Protein AF-A0AAV5QYY6-F1 (afdb_monomer)

Secondary structure (DSSP, 8-state):
------------------GGGGTTHHHHHHHHHHHHHHHHHHHHHHHHHHHHHHTPPP--STTSTTTTTTTSSS-SSS--------------PPPPHHHHHHHHHHTTPPPPHHHHHHHHHHHHHHHHHHHHHHHHHHHHHHHHHHHHHHHHHHHHHH-B-TTSPBPHHHHHHHHHHHHHHHHHHT-

Sequence (187 aa):
MALTGNRNIRGNKGPRKDTRKYLNGKQGKTDEIRKALTHRARLRKNYFKLLEREGLDVPSKEGSDIVEEHYREERAADDNDNDSENETEENEGPKSEIDIIKEKVKEHKPLTFQERMALKKSRKELDKQRKMESTKKKIQKMKEENYQRQRQTERIRNTKTRKGQPLMGPRINSLLEKIQQDKTNNK

pLDDT: mean 79.28, std 18.67, range [39.59, 98.12]

Foldseek 3Di:
DDDDDPPPPPPCPDDDDPPCLCVVPPVSVVVVVVVVVVVVVVVVVVVQVVCVVVVHDDPDPVPPPVVVVVPPPPPPDDDCPDPDPPVPPPPVDDDDPLVVLVVCVVVVHDDDPVNVVVNVVVVVVVVVVVVVVVVVVVVVVVVVVVVVVVVVVVVLLPDADPVRHRDPVNVVVVVVVVVVVVVVVVD

Solvent-accessible surface area (backbone atoms only — not comparable to full-atom values): 11655 Å² total; per-residue (Å²): 142,85,83,89,80,83,82,81,79,76,73,85,73,67,85,73,79,73,68,70,48,65,72,56,51,71,60,30,51,53,54,48,51,54,51,51,52,53,49,51,52,50,52,52,54,54,51,50,55,47,34,56,72,72,72,42,90,68,87,70,76,82,71,56,71,76,59,60,66,78,61,65,80,82,69,87,74,89,82,82,75,79,74,76,80,71,82,67,74,89,68,91,61,87,75,50,74,66,55,55,51,50,51,38,54,75,70,68,48,90,74,54,72,66,58,51,51,52,52,55,49,50,52,53,49,50,54,50,48,54,52,53,49,53,52,49,53,52,52,49,51,52,50,51,53,50,51,52,51,49,54,54,50,51,52,53,54,71,37,55,44,98,87,66,47,58,35,69,70,53,44,49,51,55,52,52,52,48,55,50,51,54,56,65,73,74,106

Structure (mmCIF, N/CA/C/O backbone):
data_AF-A0AAV5QYY6-F1
#
_entry.id   AF-A0AAV5QYY6-F1
#
loop_
_atom_site.group_PDB
_atom_site.id
_atom_site.type_symbol
_atom_site.label_atom_id
_atom_site.label_alt_id
_atom_site.label_comp_id
_atom_site.label_asym_id
_atom_site.label_entity_id
_atom_site.label_seq_id
_atom_site.pdbx_PDB_ins_code
_atom_site.Cartn_x
_atom_site.Cartn_y
_atom_site.Cartn_z
_atom_site.occupancy
_atom_site.B_iso_or_equiv
_atom_site.auth_seq_id
_atom_site.auth_comp_id
_atom_site.auth_asym_id
_atom_site.auth_atom_id
_atom_site.pdbx_PDB_model_num
ATOM 1 N N . MET A 1 1 ? -45.045 -36.055 -28.226 1.00 50.97 1 MET A N 1
ATOM 2 C CA . MET A 1 1 ? -44.340 -35.062 -29.067 1.00 50.97 1 MET A CA 1
ATOM 3 C C . MET A 1 1 ? -44.914 -33.682 -28.778 1.00 50.97 1 MET A C 1
ATOM 5 O O . MET A 1 1 ? -46.067 -33.477 -29.117 1.00 50.97 1 MET A O 1
ATOM 9 N N . ALA A 1 2 ? -44.161 -32.780 -28.135 1.00 43.09 2 ALA A N 1
ATOM 10 C CA . ALA A 1 2 ? -44.370 -31.323 -28.194 1.00 43.09 2 ALA A CA 1
ATOM 11 C C . ALA A 1 2 ? -43.195 -30.587 -27.512 1.00 43.09 2 ALA A C 1
ATOM 13 O O . ALA A 1 2 ? -43.149 -30.414 -26.301 1.00 43.09 2 ALA A O 1
ATOM 14 N N . LEU A 1 3 ? -42.211 -30.277 -28.354 1.00 47.72 3 LEU A N 1
ATOM 15 C CA . LEU A 1 3 ? -41.291 -29.135 -28.403 1.00 47.72 3 LEU A CA 1
ATOM 16 C C . LEU A 1 3 ? -40.972 -28.331 -27.123 1.00 47.72 3 LEU A C 1
ATOM 18 O O . LEU A 1 3 ? -41.772 -27.581 -26.572 1.00 47.72 3 LEU A O 1
ATOM 22 N N . THR A 1 4 ? -39.683 -28.389 -26.790 1.00 56.56 4 THR A N 1
ATOM 23 C CA . THR A 1 4 ? -38.904 -27.491 -25.935 1.00 56.56 4 THR A CA 1
ATOM 24 C C . THR A 1 4 ? -38.953 -26.032 -26.406 1.00 56.56 4 THR A C 1
ATOM 26 O O . THR A 1 4 ? -38.506 -25.720 -27.508 1.00 56.56 4 THR A O 1
ATOM 29 N N . GLY A 1 5 ? -39.391 -25.118 -25.539 1.00 47.53 5 GLY A N 1
ATOM 30 C CA . GLY A 1 5 ? -39.324 -23.668 -25.754 1.00 47.53 5 GLY A CA 1
ATOM 31 C C . GLY A 1 5 ? -38.344 -22.986 -24.800 1.00 47.53 5 GLY A C 1
ATOM 32 O O . GLY A 1 5 ? -38.757 -22.204 -23.946 1.00 47.53 5 GLY A O 1
ATOM 33 N N . ASN A 1 6 ? -37.047 -23.288 -24.914 1.00 55.34 6 ASN A N 1
ATOM 34 C CA . ASN A 1 6 ? -36.005 -22.645 -24.111 1.00 55.34 6 ASN A CA 1
ATOM 35 C C . ASN A 1 6 ? -35.677 -21.258 -24.700 1.00 55.34 6 ASN A C 1
ATOM 37 O O . ASN A 1 6 ? -34.895 -21.130 -25.643 1.00 55.34 6 ASN A O 1
ATOM 41 N N . ARG A 1 7 ? -36.323 -20.206 -24.184 1.00 54.09 7 ARG A N 1
ATOM 42 C CA . ARG A 1 7 ? -36.102 -18.816 -24.610 1.00 54.09 7 ARG A CA 1
ATOM 43 C C . ARG A 1 7 ? -34.759 -18.304 -24.077 1.00 54.09 7 ARG A C 1
ATOM 45 O O . ARG A 1 7 ? -34.680 -17.707 -23.008 1.00 54.09 7 ARG A O 1
ATOM 52 N N . ASN A 1 8 ? -33.702 -18.507 -24.862 1.00 56.56 8 ASN A N 1
ATOM 53 C CA . ASN A 1 8 ? -32.401 -17.856 -24.700 1.00 56.56 8 ASN A CA 1
ATOM 54 C C . ASN A 1 8 ? -32.511 -16.347 -24.997 1.00 56.56 8 ASN A C 1
ATOM 56 O O . ASN A 1 8 ? -32.119 -15.874 -26.061 1.00 56.56 8 ASN A O 1
ATOM 60 N N . ILE A 1 9 ? -33.002 -15.562 -24.037 1.00 57.50 9 ILE A N 1
ATOM 61 C CA . ILE A 1 9 ? -32.863 -14.099 -24.055 1.00 57.50 9 ILE A CA 1
ATOM 62 C C . ILE A 1 9 ? -31.487 -13.764 -23.467 1.00 57.50 9 ILE A C 1
ATOM 64 O O . ILE A 1 9 ? -31.345 -13.329 -22.325 1.00 57.50 9 ILE A O 1
ATOM 68 N N . ARG A 1 10 ? -30.427 -14.000 -24.247 1.00 53.09 10 ARG A N 1
ATOM 69 C CA . ARG A 1 10 ? -29.104 -13.436 -23.952 1.00 53.09 10 ARG A CA 1
ATOM 70 C C . ARG A 1 10 ? -29.093 -11.999 -24.450 1.00 53.09 10 ARG A C 1
ATOM 72 O O . ARG A 1 10 ? -28.654 -11.713 -25.557 1.00 53.09 10 ARG A O 1
ATOM 79 N N . GLY A 1 11 ? -29.612 -11.095 -23.622 1.00 53.19 11 GLY A N 1
ATOM 80 C CA . GLY A 1 11 ? -29.440 -9.664 -23.833 1.00 53.19 11 GLY A CA 1
ATOM 81 C C . GLY A 1 11 ? -27.952 -9.350 -23.971 1.00 53.19 11 GLY A C 1
ATOM 82 O O . GLY A 1 11 ? -27.163 -9.676 -23.080 1.00 53.19 11 GLY A O 1
ATOM 83 N N . ASN A 1 12 ? -27.584 -8.738 -25.094 1.00 58.34 12 ASN A N 1
ATOM 84 C CA . ASN A 1 12 ? -26.247 -8.238 -25.382 1.00 58.34 12 ASN A CA 1
ATOM 85 C C . ASN A 1 12 ? -25.933 -7.068 -24.434 1.00 58.34 12 ASN A C 1
ATOM 87 O O . ASN A 1 12 ? -26.045 -5.896 -24.783 1.00 58.34 12 ASN A O 1
ATOM 91 N N . LYS A 1 13 ? -25.629 -7.383 -23.171 1.00 61.00 13 LYS A N 1
ATOM 92 C CA . LYS A 1 13 ? -25.136 -6.408 -22.201 1.00 61.00 13 LYS A CA 1
ATOM 93 C C . LYS A 1 13 ? -23.697 -6.119 -22.606 1.00 61.00 13 LYS A C 1
ATOM 95 O O . LYS A 1 13 ? -22.816 -6.935 -22.345 1.00 61.00 13 LYS A O 1
ATOM 100 N N . GLY A 1 14 ? -23.491 -4.984 -23.276 1.00 64.62 14 GLY A N 1
ATOM 101 C CA . GLY A 1 14 ? -22.166 -4.488 -23.638 1.00 64.62 14 GLY A CA 1
ATOM 102 C C . GLY A 1 14 ? -21.195 -4.510 -22.447 1.00 64.62 14 GLY A C 1
ATOM 103 O O . GLY A 1 14 ? -21.625 -4.613 -21.290 1.00 64.62 14 GLY A O 1
ATOM 104 N N . PRO A 1 15 ? -19.880 -4.437 -22.707 1.00 67.88 15 PRO A N 1
ATOM 105 C CA . PRO A 1 15 ? -18.860 -4.656 -21.691 1.00 67.88 15 PRO A CA 1
ATOM 106 C C . PRO A 1 15 ? -19.101 -3.735 -20.492 1.00 67.88 15 PRO A C 1
ATOM 108 O O . PRO A 1 15 ? -19.029 -2.509 -20.596 1.00 67.88 15 PRO A O 1
ATOM 111 N N . ARG A 1 16 ? -19.424 -4.341 -19.342 1.00 66.94 16 ARG A N 1
ATOM 112 C CA . ARG A 1 16 ? -19.614 -3.616 -18.085 1.00 66.94 16 ARG A CA 1
ATOM 113 C C . ARG A 1 16 ? -18.339 -2.827 -17.796 1.00 66.94 16 ARG A C 1
ATOM 115 O O . ARG A 1 16 ? -17.249 -3.396 -17.773 1.00 66.94 16 ARG A O 1
ATOM 122 N N . LYS A 1 17 ? -18.477 -1.513 -17.594 1.00 69.50 17 LYS A N 1
ATOM 123 C CA . LYS A 1 17 ? -17.361 -0.642 -17.207 1.00 69.50 17 LYS A CA 1
ATOM 124 C C . LYS A 1 17 ? -16.767 -1.198 -15.910 1.00 69.50 17 LYS A C 1
ATOM 126 O O . LYS A 1 17 ? -17.472 -1.283 -14.910 1.00 69.50 17 LYS A O 1
ATOM 131 N N . ASP A 1 18 ? -15.507 -1.633 -15.952 1.00 65.88 18 ASP A N 1
ATOM 132 C CA . ASP A 1 18 ? -14.829 -2.208 -14.784 1.00 65.88 18 ASP A CA 1
ATOM 133 C C . ASP A 1 18 ? -14.638 -1.114 -13.723 1.00 65.88 18 ASP A C 1
ATOM 135 O O . ASP A 1 18 ? -13.754 -0.262 -13.836 1.00 65.88 18 ASP A O 1
ATOM 139 N N . THR A 1 19 ? -15.517 -1.103 -12.720 1.00 65.50 19 THR A N 1
ATOM 140 C CA . THR A 1 19 ? -15.556 -0.099 -11.647 1.00 65.50 19 THR A CA 1
ATOM 141 C C . THR A 1 19 ? -14.371 -0.220 -10.688 1.00 65.50 19 THR A C 1
ATOM 143 O O . THR A 1 19 ? -14.084 0.724 -9.954 1.00 65.50 19 THR A O 1
ATOM 146 N N . ARG A 1 20 ? -13.610 -1.326 -10.748 1.00 66.38 20 ARG A N 1
ATOM 147 C CA . ARG A 1 20 ? -12.380 -1.533 -9.959 1.00 66.38 20 ARG A CA 1
ATOM 148 C C . ARG A 1 20 ? -11.273 -0.529 -10.282 1.00 66.38 20 ARG A C 1
ATOM 150 O O . ARG A 1 20 ? -10.351 -0.364 -9.494 1.00 66.38 20 ARG A O 1
ATOM 157 N N . LYS A 1 21 ? -11.373 0.182 -11.407 1.00 61.97 21 LYS A N 1
ATOM 158 C CA . LYS A 1 2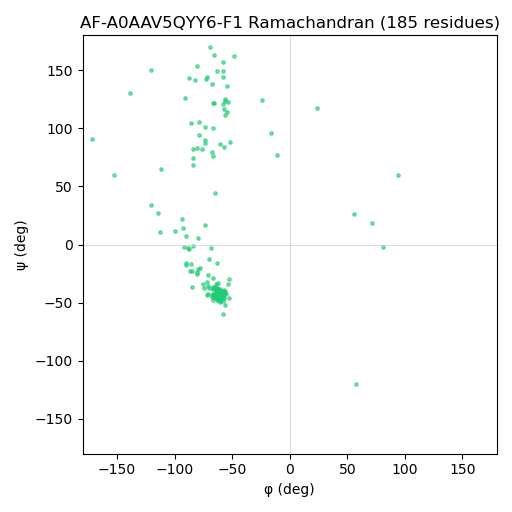1 ? -10.405 1.207 -11.827 1.00 61.97 21 LYS A CA 1
ATOM 159 C C . LYS A 1 21 ? -10.386 2.432 -10.910 1.00 61.97 21 LYS A C 1
ATOM 161 O O . LYS A 1 21 ? -9.334 3.037 -10.738 1.00 61.97 21 LYS A O 1
ATOM 166 N N . TYR A 1 22 ? -11.511 2.759 -10.273 1.00 64.50 22 TYR A N 1
ATOM 167 C CA . TYR A 1 22 ? -11.595 3.874 -9.320 1.00 64.50 22 TYR A CA 1
ATOM 168 C C . TYR A 1 22 ? -11.238 3.467 -7.884 1.00 64.50 22 TYR A C 1
ATOM 170 O O . TYR A 1 22 ? -11.147 4.326 -7.011 1.00 64.50 22 TYR A O 1
ATOM 178 N N . LEU A 1 23 ? -10.985 2.175 -7.639 1.00 65.88 23 LEU A N 1
ATOM 179 C CA . LEU A 1 23 ? -10.683 1.643 -6.308 1.00 65.88 23 LEU A CA 1
ATOM 180 C C . LEU A 1 23 ? -9.290 2.070 -5.806 1.00 65.88 23 LEU A C 1
ATOM 182 O O . LEU A 1 23 ? -9.086 2.208 -4.606 1.00 65.88 23 LEU A O 1
ATOM 186 N N . ASN A 1 24 ? -8.359 2.359 -6.724 1.00 71.44 24 ASN A N 1
ATOM 187 C CA . ASN A 1 24 ? -6.989 2.792 -6.411 1.00 71.44 24 ASN A CA 1
ATOM 188 C C . ASN A 1 24 ? -6.824 4.331 -6.362 1.00 71.44 24 ASN A C 1
ATOM 190 O O . ASN A 1 24 ? -5.701 4.840 -6.408 1.00 71.44 24 ASN A O 1
ATOM 194 N N . GLY A 1 25 ? -7.922 5.098 -6.315 1.00 78.06 25 GLY A N 1
ATOM 195 C CA . GLY A 1 25 ? -7.889 6.557 -6.146 1.00 78.06 25 GLY A CA 1
ATOM 196 C C . GLY A 1 25 ? -7.072 7.296 -7.220 1.00 78.06 25 GLY A C 1
ATOM 197 O O . GLY A 1 25 ? -7.386 7.226 -8.409 1.00 78.06 25 GLY A O 1
ATOM 198 N N . LYS A 1 26 ? -6.024 8.029 -6.803 1.00 76.62 26 LYS A N 1
ATOM 199 C CA . LYS A 1 26 ? -5.178 8.871 -7.679 1.00 76.62 26 LYS A CA 1
ATOM 200 C C . LYS A 1 26 ? -4.429 8.054 -8.743 1.00 76.62 26 LYS A C 1
ATOM 202 O O . LYS A 1 26 ? -4.353 8.491 -9.887 1.00 76.62 26 LYS A O 1
ATOM 207 N N . GLN A 1 27 ? -3.938 6.861 -8.398 1.00 79.38 27 GLN A N 1
ATOM 208 C CA . GLN A 1 27 ? -3.183 6.002 -9.325 1.00 79.38 27 GLN A CA 1
ATOM 209 C C . GLN A 1 27 ? -4.076 5.405 -10.423 1.00 79.38 27 GLN A C 1
ATOM 211 O O . GLN A 1 27 ? -3.688 5.366 -11.587 1.00 79.38 27 GLN A O 1
ATOM 216 N N . GLY A 1 28 ? -5.315 5.030 -10.087 1.00 84.06 28 GLY A N 1
ATOM 217 C CA . GLY A 1 28 ? -6.272 4.529 -11.079 1.00 84.06 28 GLY A CA 1
ATOM 218 C C . GLY A 1 28 ? -6.622 5.568 -12.150 1.00 84.06 28 GLY A C 1
ATOM 219 O O . GLY A 1 28 ? -6.689 5.245 -13.336 1.00 84.06 28 GLY A O 1
ATOM 220 N N . LYS A 1 29 ? -6.772 6.840 -11.747 1.00 83.56 29 LYS A N 1
ATOM 221 C CA . LYS A 1 29 ? -7.039 7.955 -12.670 1.00 83.56 29 LYS A CA 1
ATOM 222 C C . LYS A 1 29 ? -5.851 8.251 -13.588 1.00 83.56 29 LYS A C 1
ATOM 224 O O . LYS A 1 29 ? -6.048 8.457 -14.782 1.00 83.56 29 LYS A O 1
ATOM 229 N N . THR A 1 30 ? -4.622 8.261 -13.066 1.00 87.75 30 THR A N 1
ATOM 230 C CA . THR A 1 30 ? -3.433 8.532 -13.895 1.00 87.75 30 THR A CA 1
ATOM 231 C C . THR A 1 30 ? -3.186 7.425 -14.919 1.00 87.75 30 THR A C 1
ATOM 233 O O . THR A 1 30 ? -2.861 7.724 -16.069 1.00 87.75 30 THR A O 1
ATOM 236 N N . ASP A 1 31 ? -3.411 6.161 -14.554 1.00 85.75 31 ASP A N 1
ATOM 237 C CA . ASP A 1 31 ? -3.329 5.032 -15.486 1.00 85.75 31 ASP A CA 1
ATOM 238 C C . ASP A 1 31 ? -4.407 5.106 -16.586 1.00 85.75 31 ASP A C 1
ATOM 240 O O . ASP A 1 31 ? -4.131 4.808 -17.753 1.00 85.75 31 ASP A O 1
ATOM 244 N N . GLU A 1 32 ? -5.626 5.547 -16.254 1.00 83.50 32 GLU A N 1
ATOM 245 C CA . GLU A 1 32 ? -6.707 5.748 -17.227 1.00 83.50 32 GLU A CA 1
ATOM 246 C C . GLU A 1 32 ? -6.382 6.868 -18.222 1.00 83.50 32 GLU A C 1
ATOM 248 O O . GLU A 1 32 ? -6.538 6.676 -19.431 1.00 83.50 32 GLU A O 1
ATOM 253 N N . ILE A 1 33 ? -5.847 7.992 -17.738 1.00 88.75 33 ILE A N 1
ATOM 254 C CA . ILE A 1 33 ? -5.388 9.100 -18.584 1.00 88.75 33 ILE A CA 1
ATOM 255 C C . ILE A 1 33 ? -4.281 8.620 -19.529 1.00 88.75 33 ILE A C 1
ATOM 257 O O . ILE A 1 33 ? -4.381 8.820 -20.740 1.00 88.75 33 ILE A O 1
ATOM 261 N N . ARG A 1 34 ? -3.266 7.905 -19.020 1.00 91.44 34 ARG A N 1
ATOM 262 C CA . ARG A 1 34 ? -2.191 7.334 -19.853 1.00 91.44 34 ARG A CA 1
ATOM 263 C C . ARG A 1 34 ? -2.739 6.385 -20.920 1.00 91.44 34 ARG A C 1
ATOM 265 O O . ARG A 1 34 ? -2.332 6.452 -22.086 1.00 91.44 34 ARG A O 1
ATOM 272 N N . LYS A 1 35 ? -3.702 5.531 -20.560 1.00 90.81 35 LYS A N 1
ATOM 273 C CA . LYS A 1 35 ? -4.355 4.611 -21.500 1.00 90.81 35 LYS A CA 1
ATOM 274 C C . LYS A 1 35 ? -5.151 5.359 -22.572 1.00 90.81 35 LYS A C 1
ATOM 276 O O . LYS A 1 35 ? -5.050 5.008 -23.749 1.00 90.81 35 LYS A O 1
ATOM 281 N N . ALA A 1 36 ? -5.900 6.391 -22.189 1.00 91.69 36 ALA A N 1
ATOM 282 C CA . ALA A 1 36 ? -6.675 7.222 -23.105 1.00 91.69 36 ALA A CA 1
ATOM 283 C C . ALA A 1 36 ? -5.773 8.002 -24.075 1.00 91.69 36 ALA A C 1
ATOM 285 O O . ALA A 1 36 ? -6.034 8.010 -25.278 1.00 91.69 36 ALA A O 1
ATOM 286 N N . LEU A 1 37 ? -4.669 8.577 -23.586 1.00 94.25 37 LEU A N 1
ATOM 287 C CA . LEU A 1 37 ? -3.673 9.265 -24.414 1.00 94.25 37 LEU A CA 1
ATOM 288 C C . LEU A 1 37 ? -3.023 8.316 -25.423 1.00 94.25 37 LEU A C 1
ATOM 290 O O . LEU A 1 37 ? -2.960 8.622 -26.614 1.00 94.25 37 LEU A O 1
ATOM 294 N N . THR A 1 38 ? -2.620 7.127 -24.971 1.00 95.94 38 THR A N 1
ATOM 295 C CA . THR A 1 38 ? -2.041 6.101 -25.850 1.00 95.94 38 THR A CA 1
ATOM 296 C C . THR A 1 38 ? -3.036 5.673 -26.928 1.00 95.94 38 THR A C 1
ATOM 298 O O . THR A 1 38 ? -2.679 5.542 -28.098 1.00 95.94 38 THR A O 1
ATOM 301 N N . HIS A 1 39 ? -4.303 5.473 -26.554 1.00 93.88 39 HIS A N 1
ATOM 302 C CA . HIS A 1 39 ? -5.364 5.133 -27.498 1.00 93.88 39 HIS A CA 1
ATOM 303 C C . HIS A 1 39 ? -5.592 6.249 -28.526 1.00 93.88 39 HIS A C 1
ATOM 305 O O . HIS A 1 39 ? -5.629 5.974 -29.723 1.00 93.88 39 HIS A O 1
ATOM 311 N N . ARG A 1 40 ? -5.664 7.510 -28.083 1.00 94.50 40 ARG A N 1
ATOM 312 C CA . ARG A 1 40 ? -5.806 8.679 -28.962 1.00 94.50 40 ARG A CA 1
ATOM 313 C C . ARG A 1 40 ? -4.649 8.785 -29.955 1.00 94.50 40 ARG A C 1
ATOM 315 O O . ARG A 1 40 ? -4.893 8.994 -31.138 1.00 94.50 40 ARG A O 1
ATOM 322 N N . ALA A 1 41 ? -3.411 8.592 -29.501 1.00 94.81 41 ALA A N 1
ATOM 323 C CA . ALA A 1 41 ? -2.237 8.601 -30.372 1.00 94.81 41 ALA A CA 1
ATOM 324 C C . ALA A 1 41 ? -2.299 7.486 -31.430 1.00 94.81 41 ALA A C 1
ATOM 326 O O . ALA A 1 41 ? -2.015 7.728 -32.602 1.00 94.81 41 ALA A O 1
ATOM 327 N N . ARG A 1 42 ? -2.734 6.278 -31.043 1.00 93.94 42 ARG A N 1
ATOM 328 C CA . ARG A 1 42 ? -2.936 5.160 -31.981 1.00 93.94 42 ARG A CA 1
ATOM 329 C C . ARG A 1 42 ? -4.023 5.459 -33.009 1.00 93.94 42 ARG A C 1
ATOM 331 O O . ARG A 1 42 ? -3.795 5.223 -34.189 1.00 93.94 42 ARG A O 1
ATOM 338 N N . LEU A 1 43 ? -5.165 6.003 -32.583 1.00 95.00 43 LEU A N 1
ATOM 339 C CA . LEU A 1 43 ? -6.230 6.416 -33.501 1.00 95.00 43 LEU A CA 1
ATOM 340 C C . LEU A 1 43 ? -5.739 7.476 -34.483 1.00 95.00 43 LEU A C 1
ATOM 342 O O . LEU A 1 43 ? -5.965 7.340 -35.678 1.00 95.00 43 LEU A O 1
ATOM 346 N N . ARG A 1 44 ? -5.008 8.482 -33.994 1.00 90.00 44 ARG A N 1
ATOM 347 C CA . ARG A 1 44 ? -4.428 9.534 -34.832 1.00 90.00 44 ARG A CA 1
ATOM 348 C C . ARG A 1 44 ? -3.470 8.961 -35.880 1.00 90.00 44 ARG A C 1
ATOM 350 O O . ARG A 1 44 ? -3.573 9.301 -37.049 1.00 90.00 44 ARG A O 1
ATOM 357 N N . LYS A 1 45 ? -2.594 8.033 -35.479 1.00 91.94 45 LYS A N 1
ATOM 358 C CA . LYS A 1 45 ? -1.689 7.324 -36.397 1.00 91.94 45 LYS A CA 1
ATOM 359 C C . LYS A 1 45 ? -2.452 6.513 -37.446 1.00 91.94 45 LYS A C 1
ATOM 361 O O . LYS A 1 45 ? -2.080 6.531 -38.611 1.00 91.94 45 LYS A O 1
ATOM 366 N N . ASN A 1 46 ? -3.491 5.788 -37.039 1.00 92.50 46 ASN A N 1
ATOM 367 C CA . ASN A 1 46 ? -4.299 4.992 -37.964 1.00 92.50 46 ASN A CA 1
ATOM 368 C C . ASN A 1 46 ? -5.082 5.874 -38.942 1.00 92.50 46 ASN A C 1
ATOM 370 O O . ASN A 1 46 ? -5.195 5.517 -40.106 1.00 92.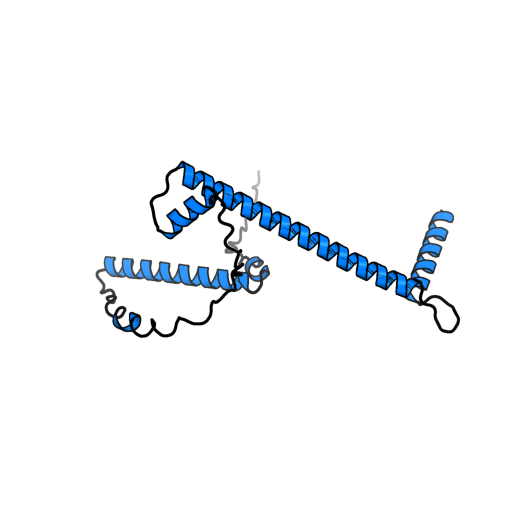50 46 ASN A O 1
ATOM 374 N N . TYR A 1 47 ? -5.578 7.021 -38.478 1.00 92.56 47 TYR A N 1
ATOM 375 C CA . TYR A 1 47 ? -6.251 8.010 -39.312 1.00 92.56 47 TYR A CA 1
ATOM 376 C C . TYR A 1 47 ? -5.315 8.572 -40.386 1.00 92.56 47 TYR A C 1
ATOM 378 O O . TYR A 1 47 ? -5.661 8.547 -41.559 1.00 92.56 47 TYR A O 1
ATOM 386 N N . PHE A 1 48 ? -4.096 8.979 -40.019 1.00 90.25 48 PHE A N 1
ATOM 387 C CA . PHE A 1 48 ? -3.127 9.468 -41.005 1.00 90.25 48 PHE A CA 1
ATOM 388 C C . PHE A 1 48 ? -2.730 8.399 -42.027 1.00 90.25 48 PHE A C 1
ATOM 390 O O . PHE A 1 48 ? -2.692 8.689 -43.213 1.00 90.25 48 PHE A O 1
ATOM 397 N N . LYS A 1 49 ? -2.578 7.137 -41.608 1.00 90.19 49 LYS A N 1
ATOM 398 C CA . LYS A 1 49 ? -2.363 6.020 -42.544 1.00 90.19 49 LYS A CA 1
ATOM 399 C C . LYS A 1 49 ? -3.524 5.795 -43.517 1.00 90.19 49 LYS A C 1
ATOM 401 O O . LYS A 1 49 ? -3.301 5.302 -44.618 1.00 90.19 49 LYS A O 1
ATOM 406 N N . LEU A 1 50 ? -4.760 6.060 -43.090 1.00 89.00 50 LEU A N 1
ATOM 407 C CA . LEU A 1 50 ? -5.927 5.974 -43.970 1.00 89.00 50 LEU A CA 1
ATOM 408 C C . LEU A 1 50 ? -5.930 7.123 -44.978 1.00 89.00 50 LEU A C 1
ATOM 410 O O . LEU A 1 50 ? -6.111 6.856 -46.157 1.00 89.00 50 LEU A O 1
ATOM 414 N N . LEU A 1 51 ? -5.636 8.352 -44.543 1.00 88.19 51 LEU A N 1
ATOM 415 C CA . LEU A 1 51 ? -5.503 9.501 -45.444 1.00 88.19 51 LEU A CA 1
ATOM 416 C C . LEU A 1 51 ? -4.401 9.293 -46.494 1.00 88.19 51 LEU A C 1
ATOM 418 O O . LEU A 1 51 ? -4.661 9.481 -47.677 1.00 88.19 51 LEU A O 1
ATOM 422 N N . GLU A 1 52 ? -3.224 8.801 -46.085 1.00 85.19 52 GLU A N 1
ATOM 423 C CA . GLU A 1 52 ? -2.135 8.425 -47.007 1.00 85.19 52 GLU A CA 1
ATOM 424 C C . GLU A 1 52 ? -2.606 7.397 -48.044 1.00 85.19 52 GLU A C 1
ATOM 426 O O . GLU A 1 52 ? -2.271 7.486 -49.223 1.00 85.19 52 GLU A O 1
ATOM 431 N N . ARG A 1 53 ? -3.407 6.415 -47.612 1.00 89.31 53 ARG A N 1
ATOM 432 C CA . ARG A 1 53 ? -3.935 5.361 -48.486 1.00 89.31 53 ARG A CA 1
ATOM 433 C C . ARG A 1 53 ? -5.006 5.872 -49.451 1.00 89.31 53 ARG A C 1
ATOM 435 O O . ARG A 1 53 ? -5.126 5.335 -50.548 1.00 89.31 53 ARG A O 1
ATOM 442 N N . GLU A 1 54 ? -5.783 6.864 -49.041 1.00 90.75 54 GLU A N 1
ATOM 443 C CA . GLU A 1 54 ? -6.813 7.517 -49.855 1.00 90.75 54 GLU A CA 1
ATOM 444 C C . GLU A 1 54 ? -6.233 8.624 -50.756 1.00 90.75 54 GLU A C 1
ATOM 446 O O . GLU A 1 54 ? -6.965 9.211 -51.548 1.00 90.75 54 GLU A O 1
ATOM 451 N N . GLY A 1 55 ? -4.918 8.876 -50.677 1.00 84.44 55 GLY A N 1
ATOM 452 C CA . GLY A 1 55 ? -4.227 9.897 -51.468 1.00 84.44 55 GLY A CA 1
ATOM 453 C C . GLY A 1 55 ? -4.555 11.327 -51.034 1.00 84.44 55 GLY A C 1
ATOM 454 O O . GLY A 1 55 ? -4.356 12.261 -51.807 1.00 84.44 55 GLY A O 1
ATOM 455 N N . LEU A 1 56 ? -5.088 11.494 -49.822 1.00 77.94 56 LEU A N 1
ATOM 456 C CA . LEU A 1 56 ? -5.411 12.788 -49.235 1.00 77.94 56 LEU A CA 1
ATOM 457 C C . LEU A 1 56 ? -4.193 13.347 -48.499 1.00 77.94 56 LEU A C 1
ATOM 459 O O . LEU A 1 56 ? -3.439 12.610 -47.862 1.00 77.94 56 LEU A O 1
ATOM 463 N N . ASP A 1 57 ? -4.026 14.664 -48.581 1.00 76.31 57 ASP A N 1
ATOM 464 C CA . ASP A 1 57 ? -2.851 15.349 -48.055 1.00 76.31 57 ASP A CA 1
ATOM 465 C C . ASP A 1 57 ? -2.790 15.235 -46.521 1.00 76.31 57 ASP A C 1
ATOM 467 O O . ASP A 1 57 ? -3.729 15.604 -45.803 1.00 76.31 57 ASP A O 1
ATOM 471 N N . VAL A 1 58 ? -1.696 14.668 -46.005 1.00 74.19 58 VAL A N 1
ATOM 472 C CA . VAL A 1 58 ? -1.459 14.563 -44.562 1.00 74.19 58 VAL A CA 1
ATOM 473 C C . VAL A 1 58 ? -0.697 15.806 -44.133 1.00 74.19 58 VAL A C 1
ATOM 475 O O . VAL A 1 58 ? 0.368 16.063 -44.688 1.00 74.19 58 VAL A O 1
ATOM 478 N N . PRO A 1 59 ? -1.178 16.562 -43.128 1.00 71.06 59 PRO A N 1
ATOM 479 C CA . PRO A 1 59 ? -0.468 17.744 -42.661 1.00 71.06 59 PRO A CA 1
ATOM 480 C C . PRO A 1 59 ? 0.962 17.363 -42.254 1.00 71.06 59 PRO A C 1
ATOM 482 O O . PRO A 1 59 ? 1.160 16.621 -41.284 1.00 71.06 59 PRO A O 1
ATOM 485 N N . SER A 1 60 ? 1.934 17.843 -43.038 1.00 61.16 60 SER A N 1
ATOM 486 C CA . SER A 1 60 ? 3.360 17.590 -42.840 1.00 61.16 60 SER A CA 1
ATOM 487 C C . SER A 1 60 ? 3.784 18.076 -41.458 1.00 61.16 60 SER A C 1
ATOM 489 O O . SER A 1 60 ? 3.294 19.075 -40.926 1.00 61.16 60 SER A O 1
ATOM 491 N N . LYS A 1 61 ? 4.708 17.341 -40.849 1.00 61.00 61 LYS A N 1
ATOM 492 C CA . LYS A 1 61 ? 5.205 17.551 -39.485 1.00 61.00 61 LYS A CA 1
ATOM 493 C C . LYS A 1 61 ? 6.134 18.777 -39.371 1.00 61.00 61 LYS A C 1
ATOM 495 O O . LYS A 1 61 ? 6.834 18.914 -38.379 1.00 61.00 61 LYS A O 1
ATOM 500 N N . GLU A 1 62 ? 6.130 19.674 -40.351 1.00 53.03 62 GLU A N 1
ATOM 501 C CA . GLU A 1 62 ? 7.056 20.811 -40.493 1.00 53.03 62 GLU A CA 1
ATOM 502 C C . GLU A 1 62 ? 6.882 21.917 -39.437 1.00 53.03 62 GLU A C 1
ATOM 504 O O . GLU A 1 62 ? 7.667 22.855 -39.380 1.00 53.03 62 GLU A O 1
ATOM 509 N N . GLY A 1 63 ? 5.903 21.795 -38.537 1.00 51.81 63 GLY A N 1
ATOM 510 C CA . GLY A 1 63 ? 5.764 22.679 -37.377 1.00 51.81 63 GLY A CA 1
ATOM 511 C C . GLY A 1 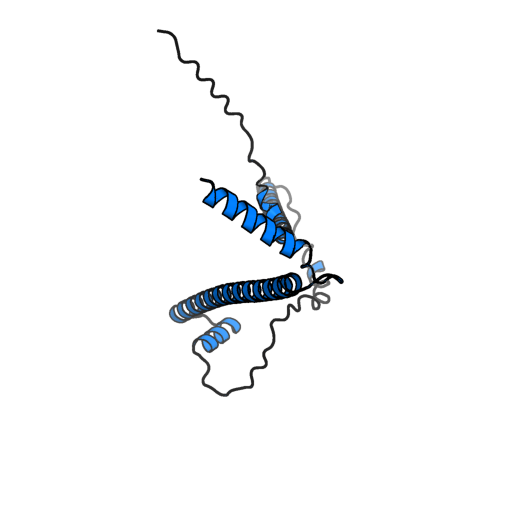63 ? 6.463 22.203 -36.096 1.00 51.81 63 GLY A C 1
ATOM 512 O O . GLY A 1 63 ? 6.349 22.891 -35.083 1.00 51.81 63 GLY A O 1
ATOM 513 N N . SER A 1 64 ? 7.117 21.028 -36.072 1.00 50.19 64 SER A N 1
ATOM 514 C CA . SER A 1 64 ? 7.714 20.501 -34.828 1.00 50.19 64 SER A CA 1
ATOM 515 C C . SER A 1 64 ? 9.062 21.107 -34.456 1.00 50.19 64 SER A C 1
ATOM 517 O O . SER A 1 64 ? 9.402 21.082 -33.278 1.00 50.19 64 SER A O 1
ATOM 519 N N . ASP A 1 65 ? 9.787 21.688 -35.411 1.00 47.91 65 ASP A N 1
ATOM 520 C CA . ASP A 1 65 ? 11.180 22.085 -35.175 1.00 47.91 65 ASP A CA 1
ATOM 521 C C . ASP A 1 65 ? 11.292 23.475 -34.520 1.00 47.91 65 ASP A C 1
ATOM 523 O O . ASP A 1 65 ? 12.241 23.741 -33.795 1.00 47.91 65 ASP A O 1
ATOM 527 N N . ILE A 1 66 ? 10.275 24.335 -34.662 1.00 49.09 66 ILE A N 1
ATOM 528 C CA . ILE A 1 66 ? 10.266 25.691 -34.071 1.00 49.09 66 ILE A CA 1
ATOM 529 C C . ILE A 1 66 ? 9.881 25.665 -32.580 1.00 49.09 66 ILE A C 1
ATOM 531 O O . ILE A 1 66 ? 10.261 26.540 -31.806 1.00 49.09 66 ILE A O 1
ATOM 535 N N . VAL A 1 67 ? 9.135 24.649 -32.141 1.00 46.47 67 VAL A N 1
ATOM 536 C CA . VAL A 1 67 ? 8.659 24.544 -30.749 1.00 46.47 67 VAL A CA 1
ATOM 537 C C . VAL A 1 67 ? 9.657 23.776 -29.871 1.00 46.47 67 VAL A C 1
ATOM 539 O O . VAL A 1 67 ? 9.595 23.854 -28.650 1.00 46.47 67 VAL A O 1
ATOM 542 N N . GLU A 1 68 ? 10.608 23.046 -30.452 1.00 46.62 68 GLU A N 1
ATOM 543 C CA . GLU A 1 68 ? 11.556 22.230 -29.683 1.00 46.62 68 GLU A CA 1
ATOM 544 C C . GLU A 1 68 ? 12.693 23.056 -29.045 1.00 46.62 68 GLU A C 1
ATOM 546 O O . GLU A 1 68 ? 13.273 22.633 -28.043 1.00 46.62 68 GLU A O 1
ATOM 551 N N . GLU A 1 69 ? 12.951 24.268 -29.550 1.00 43.00 69 GLU A N 1
ATOM 552 C CA . GLU A 1 69 ? 14.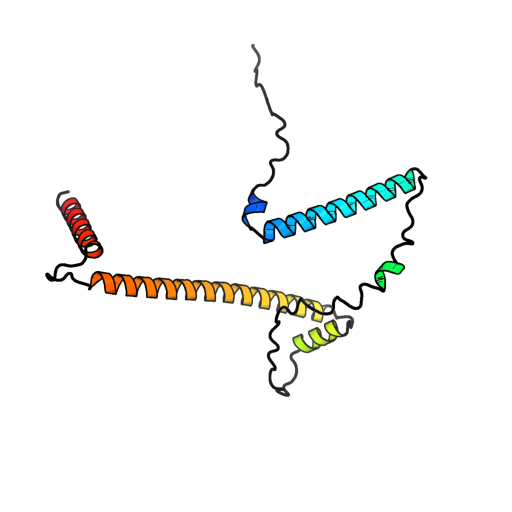021 25.147 -29.058 1.00 43.00 69 GLU A CA 1
ATOM 553 C C . GLU A 1 69 ? 13.589 25.998 -27.844 1.00 43.00 69 GLU A C 1
ATOM 555 O O . GLU A 1 69 ? 14.343 26.132 -26.884 1.00 43.00 69 GLU A O 1
ATOM 560 N N . HIS A 1 70 ? 12.336 26.467 -27.791 1.00 43.75 70 HIS A N 1
ATOM 561 C CA . HIS A 1 70 ? 11.864 27.386 -26.735 1.00 43.75 70 HIS A CA 1
ATOM 562 C C . HIS A 1 70 ? 11.322 26.693 -25.460 1.00 43.75 70 HIS A C 1
ATOM 564 O O . HIS A 1 70 ? 10.958 27.353 -24.489 1.00 43.75 70 HIS A O 1
ATOM 570 N N . TYR A 1 71 ? 11.264 25.356 -25.430 1.00 46.06 71 TYR A N 1
ATOM 571 C CA . TYR A 1 71 ? 10.857 24.575 -24.246 1.00 46.06 71 TYR A CA 1
ATOM 572 C C . TYR A 1 71 ? 12.001 23.746 -23.639 1.00 46.06 71 TYR A C 1
ATOM 574 O O . TYR A 1 71 ? 11.753 22.897 -22.777 1.00 46.06 71 TYR A O 1
ATOM 582 N N . ARG A 1 72 ? 13.251 23.970 -24.073 1.00 45.59 72 ARG A N 1
ATOM 583 C CA . ARG A 1 72 ? 14.439 23.326 -23.488 1.00 45.59 72 ARG A CA 1
ATOM 584 C C . ARG A 1 72 ? 15.018 24.066 -22.280 1.00 45.59 72 ARG A C 1
ATOM 586 O O . ARG A 1 72 ? 15.658 23.415 -21.462 1.00 45.59 72 ARG A O 1
ATOM 593 N N . GLU A 1 73 ? 14.759 25.363 -22.122 1.00 47.12 73 GLU A N 1
ATOM 594 C CA . GLU A 1 73 ? 15.370 26.164 -21.045 1.00 47.12 73 GLU A CA 1
ATOM 595 C C . GLU A 1 73 ? 14.576 26.206 -19.725 1.00 47.12 73 GLU A C 1
ATOM 597 O O . GLU A 1 73 ? 15.168 26.449 -18.679 1.00 47.12 73 GLU A O 1
ATOM 602 N N . GLU A 1 74 ? 13.282 25.860 -19.704 1.00 48.06 74 GLU A N 1
ATOM 603 C CA . GLU A 1 74 ? 12.444 25.953 -18.484 1.00 48.06 74 GLU A CA 1
ATOM 604 C C . GLU A 1 74 ? 11.938 24.601 -17.936 1.00 48.06 74 GLU A C 1
ATOM 606 O O . GLU A 1 74 ? 10.906 24.520 -17.272 1.00 48.06 74 GLU A O 1
ATOM 611 N N . ARG A 1 75 ? 12.654 23.498 -18.185 1.00 47.38 75 ARG A N 1
ATOM 612 C CA . ARG A 1 75 ? 12.364 22.183 -17.564 1.00 47.38 75 ARG A CA 1
ATOM 613 C C . ARG A 1 75 ? 13.527 21.617 -16.752 1.00 47.38 75 ARG A C 1
ATOM 615 O O . ARG A 1 75 ? 13.718 20.407 -16.686 1.00 47.38 75 ARG A O 1
ATOM 622 N N . ALA A 1 76 ? 14.284 22.503 -16.111 1.00 47.28 76 ALA A N 1
ATOM 623 C CA . ALA A 1 76 ? 15.353 22.145 -15.179 1.00 47.28 76 ALA A CA 1
ATOM 624 C C . ALA A 1 76 ? 14.944 22.231 -13.693 1.00 47.28 76 ALA A C 1
ATOM 626 O O . ALA A 1 76 ? 15.805 22.142 -12.824 1.00 47.28 76 ALA A O 1
ATOM 627 N N . ALA A 1 77 ? 13.657 22.381 -13.365 1.00 53.25 77 ALA A N 1
ATOM 628 C CA . ALA A 1 77 ? 13.203 22.423 -11.978 1.00 53.25 77 ALA A CA 1
ATOM 629 C C . ALA A 1 77 ? 11.905 21.627 -11.801 1.00 53.25 77 ALA A C 1
ATOM 631 O O . ALA A 1 77 ? 10.945 21.850 -12.531 1.00 53.25 77 ALA A O 1
ATOM 632 N N . ASP A 1 78 ? 11.893 20.757 -10.792 1.00 48.97 78 ASP A N 1
ATOM 633 C CA . ASP A 1 78 ? 10.725 20.051 -10.242 1.00 48.97 78 ASP A CA 1
ATOM 634 C C . ASP A 1 78 ? 10.413 18.645 -10.796 1.00 48.97 78 ASP A C 1
ATOM 636 O O . ASP A 1 78 ? 9.343 18.358 -11.320 1.00 48.97 78 ASP A O 1
ATOM 640 N N . ASP A 1 79 ? 11.384 17.743 -10.641 1.00 42.72 79 ASP A N 1
ATOM 641 C CA . ASP A 1 79 ? 11.135 16.373 -10.157 1.00 42.72 79 ASP A CA 1
ATOM 642 C C . ASP A 1 79 ? 12.426 15.895 -9.462 1.00 42.72 79 ASP A C 1
ATOM 644 O O . ASP A 1 79 ? 13.103 14.952 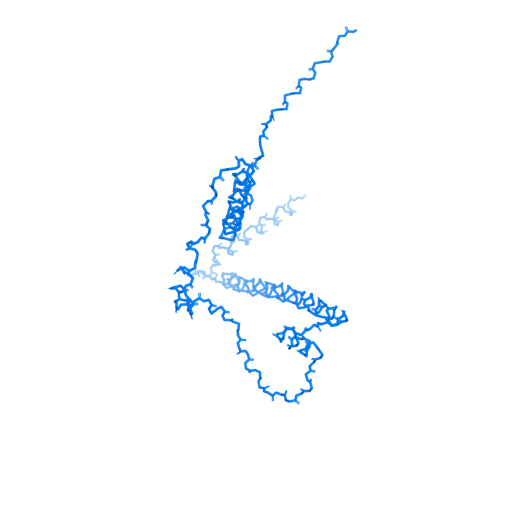-9.870 1.00 42.72 79 ASP A O 1
ATOM 648 N N . ASN A 1 80 ? 12.820 16.630 -8.415 1.00 47.72 80 ASN A N 1
ATOM 649 C CA . ASN A 1 80 ? 13.866 16.198 -7.491 1.00 47.72 80 ASN A CA 1
ATOM 650 C C . ASN A 1 80 ? 13.217 15.278 -6.446 1.00 47.72 80 ASN A C 1
ATOM 652 O O . ASN A 1 80 ? 13.017 15.644 -5.286 1.00 47.72 80 ASN A O 1
ATOM 656 N N . ASP A 1 81 ? 12.792 14.097 -6.901 1.00 40.69 81 ASP A N 1
ATOM 657 C CA . ASP A 1 81 ? 12.318 13.021 -6.036 1.00 40.69 81 ASP A CA 1
ATOM 658 C C . ASP A 1 81 ? 13.559 12.380 -5.402 1.00 40.69 81 ASP A C 1
ATOM 660 O O . ASP A 1 81 ? 14.133 11.427 -5.919 1.00 40.69 81 ASP A O 1
ATOM 664 N N . ASN A 1 82 ? 14.007 13.041 -4.334 1.00 51.19 82 ASN A N 1
ATOM 665 C CA . ASN A 1 82 ? 14.968 12.671 -3.299 1.00 51.19 82 ASN A CA 1
ATOM 666 C C . ASN A 1 82 ? 15.375 11.178 -3.290 1.00 51.19 82 ASN A C 1
ATOM 668 O O . ASN A 1 82 ? 14.932 10.401 -2.438 1.00 51.19 82 ASN A O 1
ATOM 672 N N . ASP A 1 83 ? 16.245 10.771 -4.220 1.00 39.59 83 ASP A N 1
ATOM 673 C CA . ASP A 1 83 ? 17.017 9.535 -4.107 1.00 39.59 83 ASP A CA 1
ATOM 674 C C . ASP A 1 83 ? 18.225 9.890 -3.254 1.00 39.59 83 ASP A C 1
ATOM 676 O O . ASP A 1 83 ? 19.268 10.279 -3.766 1.00 39.59 83 ASP A O 1
ATOM 680 N N . SER A 1 84 ? 17.986 9.874 -1.940 1.00 42.72 84 SER A N 1
ATOM 681 C CA . SER A 1 84 ? 18.960 9.950 -0.856 1.00 42.72 84 SER A CA 1
ATOM 682 C C . SER A 1 84 ? 20.376 9.650 -1.348 1.00 42.72 84 SER A C 1
ATOM 684 O O . SER A 1 84 ? 20.780 8.485 -1.414 1.00 42.72 84 SER A O 1
ATOM 686 N N . GLU A 1 85 ? 21.127 10.710 -1.650 1.00 43.59 85 GLU A N 1
ATOM 687 C CA . GLU A 1 85 ? 22.580 10.691 -1.712 1.00 43.59 85 GLU A CA 1
ATOM 688 C C . GLU A 1 85 ? 23.052 10.304 -0.316 1.00 43.59 85 GLU A C 1
ATOM 690 O O . GLU A 1 85 ? 23.256 11.119 0.579 1.00 43.59 85 GLU A O 1
ATOM 695 N N . ASN A 1 86 ? 23.127 8.999 -0.088 1.00 39.66 86 ASN A N 1
ATOM 696 C CA . ASN A 1 86 ? 23.951 8.467 0.963 1.00 39.66 86 ASN A CA 1
ATOM 697 C C . ASN A 1 86 ? 25.373 8.632 0.429 1.00 39.66 86 ASN A C 1
ATOM 699 O O . ASN A 1 86 ? 25.868 7.741 -0.268 1.00 39.66 86 ASN A O 1
ATOM 703 N N . GLU A 1 87 ? 25.968 9.802 0.682 1.00 48.19 87 GLU A N 1
ATOM 704 C CA . GLU A 1 87 ? 27.415 10.003 0.663 1.00 48.19 87 GLU A CA 1
ATOM 705 C C . GLU A 1 87 ? 28.007 8.923 1.565 1.00 48.19 87 GLU A C 1
ATOM 707 O O . GLU A 1 87 ? 28.097 9.034 2.786 1.00 48.19 87 GLU A O 1
ATOM 712 N N . THR A 1 88 ? 28.274 7.779 0.951 1.00 48.91 88 THR A N 1
ATOM 713 C CA . THR A 1 88 ? 28.938 6.676 1.605 1.00 48.91 88 THR A CA 1
ATOM 714 C C . THR A 1 88 ? 30.392 7.016 1.420 1.00 48.91 88 THR A C 1
ATOM 716 O O . THR A 1 88 ? 30.896 6.940 0.301 1.00 48.91 88 THR A O 1
ATOM 719 N N . GLU A 1 89 ? 30.991 7.488 2.513 1.00 53.22 89 GLU A N 1
ATOM 720 C CA . GLU A 1 89 ? 32.429 7.614 2.717 1.00 53.22 89 GLU A CA 1
ATOM 721 C C . GLU A 1 89 ? 33.174 6.621 1.824 1.00 53.22 89 GLU A C 1
ATOM 723 O O . GLU A 1 89 ? 32.874 5.420 1.846 1.00 53.22 89 GLU A O 1
ATOM 728 N N . GLU A 1 90 ? 34.092 7.148 1.013 1.00 52.94 90 GLU A N 1
ATOM 729 C CA . GLU A 1 90 ? 34.948 6.409 0.094 1.00 52.94 90 GLU A CA 1
ATOM 730 C C . GLU A 1 90 ? 35.759 5.367 0.869 1.00 52.94 90 GLU A C 1
ATOM 732 O O . GLU A 1 90 ? 36.894 5.570 1.287 1.00 52.94 90 GLU A O 1
ATOM 737 N N . ASN A 1 91 ? 35.140 4.218 1.099 1.00 52.88 91 ASN A N 1
ATOM 738 C CA . ASN A 1 91 ? 35.824 3.030 1.543 1.00 52.88 91 ASN A CA 1
ATOM 739 C C . ASN A 1 91 ? 36.465 2.459 0.278 1.00 52.88 91 ASN A C 1
ATOM 741 O O . ASN A 1 91 ? 35.758 1.923 -0.580 1.00 52.88 91 ASN A O 1
ATOM 745 N N . GLU A 1 92 ? 37.784 2.617 0.145 1.00 62.00 92 GLU A N 1
ATOM 746 C CA . GLU A 1 92 ? 38.637 2.110 -0.944 1.00 62.00 92 GLU A CA 1
ATOM 747 C C . GLU A 1 92 ? 38.701 0.564 -0.979 1.00 62.00 92 GLU A C 1
ATOM 749 O O . GLU A 1 92 ? 39.753 -0.061 -1.103 1.00 62.00 92 GLU A O 1
ATOM 754 N N . GLY A 1 93 ? 37.557 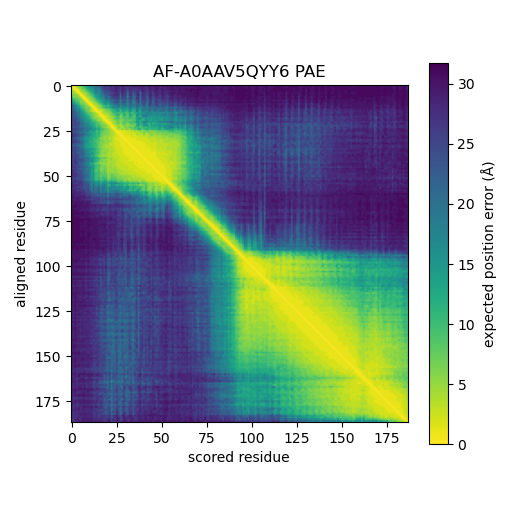-0.096 -0.827 1.00 69.94 93 GLY A N 1
ATOM 755 C CA . GLY A 1 93 ? 37.414 -1.526 -0.999 1.00 69.94 93 GLY A CA 1
ATOM 756 C C . GLY A 1 93 ? 37.302 -1.895 -2.480 1.00 69.94 93 GLY A C 1
ATOM 757 O O . GLY A 1 93 ? 36.821 -1.103 -3.297 1.00 69.94 93 GLY A O 1
ATOM 758 N N . PRO A 1 94 ? 37.692 -3.125 -2.858 1.00 77.12 94 PRO A N 1
ATOM 759 C CA . PRO A 1 94 ? 37.454 -3.621 -4.205 1.00 77.12 94 PRO A CA 1
ATOM 760 C C . PRO A 1 94 ? 35.950 -3.583 -4.514 1.00 77.12 94 PRO A C 1
ATOM 762 O O . PRO A 1 94 ? 35.144 -4.210 -3.822 1.00 77.12 94 PRO A O 1
ATOM 765 N N . LYS A 1 95 ? 35.574 -2.834 -5.562 1.00 79.50 95 LYS A N 1
ATOM 766 C CA . LYS A 1 95 ? 34.184 -2.712 -6.027 1.00 79.50 95 LYS A CA 1
ATOM 767 C C . LYS A 1 95 ? 33.596 -4.096 -6.291 1.00 79.50 95 LYS A C 1
ATOM 769 O O . LYS A 1 95 ? 34.239 -4.948 -6.907 1.00 79.50 95 LYS A O 1
ATOM 774 N N . SER A 1 96 ? 32.353 -4.310 -5.861 1.00 83.81 96 SER A N 1
ATOM 775 C CA . SER A 1 96 ? 31.671 -5.574 -6.129 1.00 83.81 96 SER A CA 1
ATOM 776 C C . SER A 1 96 ? 31.475 -5.764 -7.637 1.00 83.81 96 SER A C 1
ATOM 778 O O . SER A 1 96 ? 31.277 -4.803 -8.384 1.00 83.81 96 SER A O 1
ATOM 780 N N . GLU A 1 97 ? 31.481 -7.015 -8.101 1.00 81.19 97 GLU A N 1
ATOM 781 C CA . GLU A 1 97 ? 31.278 -7.350 -9.518 1.00 81.19 97 GLU A CA 1
ATOM 782 C C . GLU A 1 97 ? 29.977 -6.739 -10.075 1.00 81.19 97 GLU A C 1
ATOM 784 O O . GLU A 1 97 ? 29.917 -6.280 -11.215 1.00 81.19 97 GLU A O 1
ATOM 789 N N . ILE A 1 98 ? 28.936 -6.648 -9.241 1.00 83.56 98 ILE A N 1
ATOM 790 C CA . ILE A 1 98 ? 27.653 -6.039 -9.604 1.00 83.56 98 ILE A CA 1
ATOM 791 C C . ILE A 1 98 ? 27.797 -4.532 -9.845 1.00 83.56 98 ILE A C 1
ATOM 793 O O . ILE A 1 98 ? 27.130 -3.999 -10.734 1.00 83.56 98 ILE A O 1
ATOM 797 N N . ASP A 1 99 ? 28.634 -3.840 -9.079 1.00 86.56 99 ASP A N 1
ATOM 798 C CA . ASP A 1 99 ? 28.807 -2.392 -9.203 1.00 86.56 99 ASP A CA 1
ATOM 799 C C . ASP A 1 99 ? 29.622 -2.034 -10.445 1.00 86.56 99 ASP A C 1
ATOM 801 O O . ASP A 1 99 ? 29.229 -1.135 -11.187 1.00 86.56 99 ASP A O 1
ATOM 805 N N . ILE A 1 100 ? 30.628 -2.847 -10.778 1.00 85.81 100 ILE A N 1
ATOM 806 C CA . ILE A 1 100 ? 31.353 -2.756 -12.054 1.00 85.81 100 ILE A CA 1
ATOM 807 C C . ILE A 1 100 ? 30.387 -2.951 -13.238 1.00 85.81 100 ILE A C 1
ATOM 809 O O . ILE A 1 100 ? 30.424 -2.210 -14.222 1.00 85.81 100 ILE A O 1
ATOM 813 N N . ILE A 1 101 ? 29.467 -3.921 -13.151 1.00 86.06 101 ILE A N 1
ATOM 814 C CA . ILE A 1 101 ? 28.446 -4.143 -14.189 1.00 86.06 101 ILE A CA 1
ATOM 815 C C . ILE A 1 101 ? 27.493 -2.943 -14.298 1.00 86.06 101 ILE A C 1
ATOM 817 O O . ILE A 1 101 ? 27.124 -2.554 -15.408 1.00 86.06 101 ILE A O 1
ATOM 821 N N . LYS A 1 102 ? 27.081 -2.339 -13.175 1.00 87.81 102 LYS A N 1
ATOM 822 C CA . LYS A 1 102 ? 26.229 -1.137 -13.187 1.00 87.81 102 LYS A CA 1
ATOM 823 C C . LYS A 1 102 ? 26.938 0.051 -13.838 1.00 87.81 102 LYS A C 1
ATOM 825 O O . LYS A 1 102 ? 26.293 0.762 -14.604 1.00 87.81 102 LYS A O 1
ATOM 830 N N . GLU A 1 103 ? 28.227 0.249 -13.569 1.00 89.31 103 GLU A N 1
ATOM 831 C CA . GLU A 1 103 ? 29.041 1.293 -14.208 1.00 89.31 103 GLU A CA 1
ATOM 832 C C . GLU A 1 103 ? 29.083 1.103 -15.728 1.00 89.31 103 GLU A C 1
ATOM 834 O O . GLU A 1 103 ? 28.734 2.024 -16.464 1.00 89.31 103 GLU A O 1
ATOM 839 N N . LYS A 1 104 ? 29.333 -0.123 -16.212 1.00 88.44 104 LYS A N 1
ATOM 840 C CA . LYS A 1 104 ? 29.267 -0.434 -17.654 1.00 88.44 104 LYS A CA 1
ATOM 841 C C . LYS A 1 104 ? 27.906 -0.103 -18.276 1.00 88.44 104 LYS A C 1
ATOM 843 O O . LYS A 1 104 ? 27.856 0.374 -19.407 1.00 88.44 104 LYS A O 1
ATOM 848 N N . VAL A 1 105 ? 26.800 -0.352 -17.562 1.00 86.69 105 VAL A N 1
ATOM 849 C CA . VAL A 1 105 ? 25.448 0.007 -18.034 1.00 86.69 105 VAL A CA 1
ATOM 850 C C . VAL A 1 105 ? 25.271 1.523 -18.122 1.00 86.69 105 VAL A C 1
ATOM 852 O O . VAL A 1 105 ? 24.692 1.988 -19.102 1.00 86.69 105 VAL A O 1
ATOM 855 N N . LYS A 1 106 ? 25.753 2.284 -17.128 1.00 91.00 106 LYS A N 1
ATOM 856 C CA . LYS A 1 106 ? 25.706 3.758 -17.135 1.00 91.00 106 LYS A CA 1
ATOM 857 C C . LYS A 1 106 ? 26.501 4.338 -18.307 1.00 91.00 106 LYS A C 1
ATOM 859 O O . LYS A 1 106 ? 26.040 5.262 -18.959 1.00 91.00 106 LYS A O 1
ATOM 864 N N . GLU A 1 107 ? 27.647 3.741 -18.614 1.00 91.88 107 GLU A N 1
ATOM 865 C CA . GLU A 1 107 ? 28.498 4.114 -19.749 1.00 91.88 107 GLU A CA 1
ATOM 866 C C . GLU A 1 107 ? 27.999 3.558 -21.100 1.00 91.88 107 GLU A C 1
ATOM 868 O O . GLU A 1 107 ? 28.692 3.674 -22.108 1.00 91.88 107 GLU A O 1
ATOM 873 N N . HIS A 1 108 ? 26.821 2.919 -21.139 1.00 88.50 108 HIS A N 1
ATOM 874 C CA . HIS A 1 108 ? 26.236 2.294 -22.333 1.00 88.50 108 HIS A CA 1
ATOM 875 C C . HIS A 1 108 ? 27.135 1.252 -23.029 1.00 88.50 108 HIS A C 1
ATOM 877 O O . HIS A 1 108 ? 26.979 0.974 -24.221 1.00 88.50 108 HIS A O 1
ATOM 883 N N . LYS A 1 109 ? 28.048 0.612 -22.289 1.00 92.31 109 LYS A N 1
ATOM 884 C CA . LYS A 1 109 ? 28.903 -0.461 -22.809 1.00 92.31 109 LYS A CA 1
ATOM 885 C C . LYS A 1 109 ? 28.082 -1.746 -23.018 1.00 92.31 109 LYS A C 1
ATOM 887 O O . LYS A 1 109 ? 27.201 -2.057 -22.209 1.00 92.31 109 LYS A O 1
ATOM 892 N N . PRO A 1 110 ? 28.340 -2.531 -24.082 1.00 89.12 110 PRO A N 1
ATOM 893 C CA . PRO A 1 110 ? 27.612 -3.773 -24.321 1.00 89.12 110 PRO A CA 1
ATOM 894 C C . PRO A 1 110 ? 27.926 -4.806 -23.229 1.00 89.12 110 PRO A C 1
ATOM 896 O O . PRO A 1 110 ? 29.077 -5.190 -23.038 1.00 89.12 110 PRO A O 1
ATOM 899 N N . LEU A 1 111 ? 26.894 -5.278 -22.521 1.00 90.19 111 LEU A N 1
ATOM 900 C CA . LEU A 1 111 ? 27.045 -6.313 -21.493 1.00 90.19 111 LEU A CA 1
ATOM 901 C C . LEU A 1 111 ? 27.070 -7.720 -22.093 1.00 90.19 111 LEU A C 1
ATOM 903 O O . LEU A 1 111 ? 26.255 -8.088 -22.954 1.00 90.19 111 LEU A O 1
ATOM 907 N N . THR A 1 112 ? 27.920 -8.561 -21.518 1.00 95.00 112 THR A N 1
ATOM 908 C CA . THR A 1 112 ? 27.921 -10.002 -21.766 1.00 95.00 112 THR A CA 1
ATOM 909 C C . THR A 1 112 ? 26.630 -10.652 -21.249 1.00 95.00 112 THR A C 1
ATOM 911 O O . THR A 1 112 ? 25.846 -10.076 -20.484 1.00 95.00 112 THR A O 1
ATOM 914 N N . PHE A 1 113 ? 26.348 -11.872 -21.706 1.00 94.69 113 PHE A N 1
ATOM 915 C CA . PHE A 1 113 ? 25.160 -12.614 -21.274 1.00 94.69 113 PHE A CA 1
ATOM 916 C C . PHE A 1 113 ? 25.179 -12.919 -19.767 1.00 94.69 113 PHE A C 1
ATOM 918 O O . PHE A 1 113 ? 24.155 -12.786 -19.094 1.00 94.69 113 PHE A O 1
ATOM 925 N N . GLN A 1 114 ? 26.348 -13.280 -19.233 1.00 93.06 114 GLN A N 1
ATOM 926 C CA . GLN A 1 114 ? 26.529 -13.599 -17.817 1.00 93.06 114 GLN A CA 1
ATOM 927 C C . GLN A 1 114 ? 26.277 -12.369 -16.934 1.00 93.06 114 GLN A C 1
ATOM 929 O O . GLN A 1 114 ? 25.483 -12.446 -15.996 1.00 93.06 114 GLN A O 1
ATOM 934 N N . GLU A 1 115 ? 26.828 -11.210 -17.306 1.00 92.31 115 GLU A N 1
ATOM 935 C CA . GLU A 1 115 ? 26.605 -9.942 -16.596 1.00 92.31 115 GLU A CA 1
ATOM 936 C C . GLU A 1 115 ? 25.119 -9.543 -16.598 1.00 92.31 115 GLU A C 1
ATOM 938 O O . GLU A 1 115 ? 24.568 -9.137 -15.573 1.00 92.31 115 GLU A O 1
ATOM 943 N N . ARG A 1 116 ? 24.417 -9.730 -17.727 1.00 89.50 116 ARG A N 1
ATOM 944 C CA . ARG A 1 116 ? 22.964 -9.492 -17.811 1.00 89.50 116 ARG A CA 1
ATOM 945 C C . ARG A 1 116 ? 22.166 -10.410 -16.888 1.00 89.50 116 ARG A C 1
ATOM 947 O O . ARG A 1 116 ? 21.203 -9.963 -16.259 1.00 89.50 116 ARG A O 1
ATOM 954 N N . MET A 1 117 ? 22.546 -11.683 -16.800 1.00 93.50 117 MET A N 1
ATOM 955 C CA . MET A 1 117 ? 21.913 -12.645 -15.896 1.00 93.50 117 MET A CA 1
ATOM 956 C C . MET A 1 117 ? 22.150 -12.284 -14.427 1.00 93.50 117 MET A C 1
ATOM 958 O O . MET A 1 117 ? 21.194 -12.295 -13.644 1.00 93.50 117 MET A O 1
ATOM 962 N N . ALA A 1 118 ? 23.374 -11.893 -14.069 1.00 92.44 118 ALA A N 1
ATOM 963 C CA . ALA A 1 118 ? 23.722 -11.431 -12.728 1.00 92.44 118 ALA A CA 1
ATOM 964 C C . ALA A 1 118 ? 22.928 -10.173 -12.338 1.00 92.44 118 ALA A C 1
ATOM 966 O O . ALA A 1 118 ? 22.284 -10.148 -11.288 1.00 92.44 118 ALA A O 1
ATOM 967 N N . LEU A 1 119 ? 22.856 -9.177 -13.228 1.00 89.62 119 LEU A N 1
ATOM 968 C CA . LEU A 1 119 ? 22.094 -7.945 -13.006 1.00 89.62 119 LEU A CA 1
ATOM 969 C C . LEU A 1 119 ? 20.588 -8.212 -12.849 1.00 89.62 119 LEU A C 1
ATOM 971 O O . LEU A 1 119 ? 19.910 -7.616 -12.013 1.00 89.62 119 LEU A O 1
ATOM 975 N N . LYS A 1 120 ? 20.033 -9.136 -13.640 1.00 93.25 120 LYS A N 1
ATOM 976 C CA . LYS A 1 120 ? 18.627 -9.543 -13.508 1.00 93.25 120 LYS 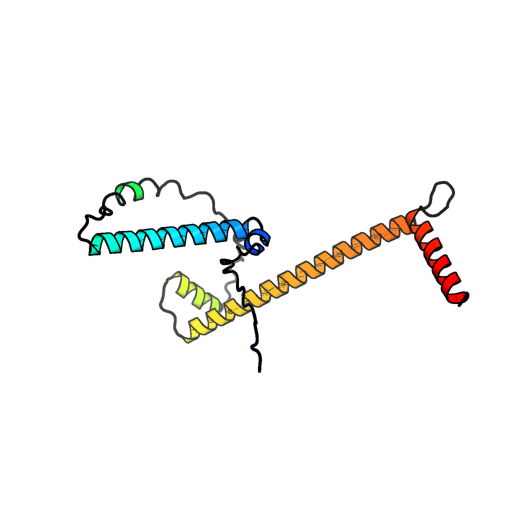A CA 1
ATOM 977 C C . LYS A 1 120 ? 18.370 -10.255 -12.178 1.00 93.25 120 LYS A C 1
ATOM 979 O O . LYS A 1 120 ? 17.302 -10.068 -11.593 1.00 93.25 120 LYS A O 1
ATOM 984 N N . LYS A 1 121 ? 19.313 -11.076 -11.710 1.00 95.06 121 LYS A N 1
ATOM 985 C CA . LYS A 1 121 ? 19.226 -11.779 -10.423 1.00 95.06 121 LYS A CA 1
ATOM 986 C C . LYS A 1 121 ? 19.280 -10.794 -9.252 1.00 95.06 121 LYS A C 1
ATOM 988 O O . LYS A 1 121 ? 18.390 -10.851 -8.407 1.00 95.06 121 LYS A O 1
ATOM 993 N N . SER A 1 122 ? 20.224 -9.851 -9.258 1.00 90.19 122 SER A N 1
ATOM 994 C CA . SER A 1 122 ? 20.367 -8.851 -8.192 1.00 90.19 122 SER A CA 1
ATOM 995 C C . SER A 1 122 ? 19.149 -7.930 -8.088 1.00 90.19 122 SER A C 1
ATOM 997 O O . SER A 1 122 ? 18.643 -7.704 -6.993 1.00 90.19 122 SER A O 1
ATOM 999 N N . ARG A 1 123 ? 18.584 -7.488 -9.222 1.00 91.19 123 ARG A N 1
ATOM 1000 C CA . ARG A 1 123 ? 17.326 -6.715 -9.245 1.00 91.19 123 ARG A CA 1
ATOM 1001 C C . ARG A 1 123 ? 16.169 -7.471 -8.591 1.00 91.19 123 ARG A C 1
ATOM 1003 O O . ARG A 1 123 ? 15.463 -6.917 -7.756 1.00 91.19 123 ARG A O 1
ATOM 1010 N N . LYS A 1 124 ? 15.999 -8.755 -8.926 1.00 95.56 124 LYS A N 1
ATOM 1011 C CA . LYS A 1 124 ? 14.953 -9.601 -8.324 1.00 95.56 124 LYS A CA 1
ATOM 1012 C C . LYS A 1 124 ? 15.149 -9.790 -6.823 1.00 95.56 124 LYS A C 1
ATOM 1014 O O . LYS A 1 124 ? 14.170 -9.850 -6.082 1.00 95.56 124 LYS A O 1
ATOM 1019 N N . GLU A 1 125 ? 16.393 -9.938 -6.389 1.00 93.69 125 GLU A N 1
ATOM 1020 C CA . GLU A 1 125 ? 16.724 -10.098 -4.979 1.00 93.69 125 GLU A CA 1
ATOM 1021 C C . GLU A 1 125 ? 16.441 -8.822 -4.189 1.00 93.69 125 GLU A C 1
ATOM 1023 O O . GLU A 1 125 ? 15.762 -8.882 -3.166 1.00 93.69 125 GLU A O 1
ATOM 1028 N N . LEU A 1 126 ? 16.836 -7.668 -4.722 1.00 91.94 126 LEU A N 1
ATOM 1029 C CA . LEU A 1 126 ? 16.545 -6.360 -4.145 1.00 91.94 126 LEU A CA 1
ATOM 1030 C C . LEU A 1 126 ? 15.032 -6.108 -4.057 1.00 91.94 126 LEU A C 1
ATOM 1032 O O . LEU A 1 126 ? 14.532 -5.707 -3.008 1.00 91.94 126 LEU A O 1
ATOM 1036 N N . ASP A 1 127 ? 14.268 -6.438 -5.100 1.00 92.69 127 ASP A N 1
ATOM 1037 C CA . ASP A 1 127 ? 12.803 -6.353 -5.067 1.00 92.69 127 ASP A CA 1
ATOM 1038 C C . ASP A 1 127 ? 12.190 -7.265 -3.996 1.00 92.69 127 ASP A C 1
ATOM 1040 O O . ASP A 1 127 ? 11.234 -6.890 -3.308 1.00 92.69 127 ASP A O 1
ATOM 1044 N N . LYS A 1 128 ? 12.730 -8.480 -3.835 1.00 95.25 128 LYS A N 1
ATOM 1045 C CA . LYS A 1 128 ? 12.302 -9.410 -2.785 1.00 95.25 128 LYS A CA 1
ATOM 1046 C C . LYS A 1 128 ? 12.610 -8.836 -1.403 1.00 95.25 128 LYS A C 1
ATOM 1048 O O . LYS A 1 128 ? 11.735 -8.867 -0.540 1.00 95.25 128 LYS A O 1
ATOM 1053 N N . GLN A 1 129 ? 13.805 -8.284 -1.202 1.00 94.62 129 GLN A N 1
ATOM 1054 C CA . GLN A 1 129 ? 14.211 -7.655 0.054 1.00 94.62 129 GLN A CA 1
ATOM 1055 C C . GLN A 1 129 ? 13.325 -6.451 0.386 1.00 94.62 129 GLN A C 1
ATOM 1057 O O . GLN A 1 129 ? 12.751 -6.426 1.470 1.00 94.62 129 GLN A O 1
ATOM 1062 N N . ARG A 1 130 ? 13.084 -5.538 -0.565 1.00 94.56 130 ARG A N 1
ATOM 1063 C CA . ARG A 1 130 ? 12.171 -4.392 -0.393 1.00 94.56 130 ARG A CA 1
ATOM 1064 C C . ARG A 1 130 ? 10.765 -4.827 0.020 1.00 94.56 130 ARG A C 1
ATOM 1066 O O . ARG A 1 130 ? 10.163 -4.242 0.922 1.00 94.56 130 ARG A O 1
ATOM 1073 N N . LYS A 1 131 ? 10.231 -5.887 -0.598 1.00 95.12 131 LYS A N 1
ATOM 1074 C CA . LYS A 1 131 ? 8.923 -6.453 -0.220 1.00 95.12 131 LYS A CA 1
ATOM 1075 C C . LYS A 1 131 ? 8.937 -7.015 1.198 1.00 95.12 131 LYS A C 1
ATOM 1077 O O . LYS A 1 131 ? 8.023 -6.723 1.966 1.00 95.12 131 LYS A O 1
ATOM 1082 N N . MET A 1 132 ? 9.965 -7.788 1.547 1.00 91.62 132 MET A N 1
ATOM 1083 C CA . MET A 1 132 ? 10.131 -8.352 2.890 1.00 91.62 132 MET A CA 1
ATOM 1084 C C . MET A 1 132 ? 10.321 -7.268 3.956 1.00 91.62 132 MET A C 1
ATOM 1086 O O . MET A 1 132 ? 9.832 -7.399 5.073 1.00 91.62 132 MET A O 1
ATOM 1090 N N . GLU A 1 133 ? 11.012 -6.183 3.635 1.00 96.31 133 GLU A N 1
ATOM 1091 C CA . GLU A 1 133 ? 11.202 -5.059 4.544 1.00 96.31 133 GLU A CA 1
ATOM 1092 C C . GLU A 1 133 ? 9.900 -4.273 4.735 1.00 96.31 133 GLU A C 1
ATOM 1094 O O . GLU A 1 133 ? 9.524 -3.961 5.863 1.00 96.31 133 GLU A O 1
ATOM 1099 N N . SER A 1 134 ? 9.147 -4.034 3.657 1.00 94.88 134 SER A N 1
ATOM 1100 C CA . SER A 1 134 ? 7.827 -3.401 3.733 1.00 94.88 134 SER A CA 1
ATOM 1101 C C . SER A 1 134 ? 6.856 -4.208 4.600 1.00 94.88 134 SER A C 1
ATOM 1103 O O . SER A 1 134 ? 6.133 -3.634 5.417 1.00 94.88 134 SER A O 1
ATOM 1105 N N . THR A 1 135 ? 6.843 -5.541 4.477 1.00 93.75 135 THR A N 1
ATOM 1106 C CA . THR A 1 135 ? 6.001 -6.392 5.332 1.00 93.75 135 THR A CA 1
ATOM 1107 C C . THR A 1 135 ? 6.457 -6.355 6.787 1.00 93.75 135 THR A C 1
ATOM 1109 O O . THR A 1 135 ? 5.612 -6.195 7.668 1.00 93.75 135 THR A O 1
ATOM 1112 N N . LYS A 1 136 ? 7.769 -6.411 7.056 1.00 96.06 136 LYS A N 1
ATOM 1113 C CA . LYS A 1 136 ? 8.324 -6.254 8.411 1.00 96.06 136 LYS A CA 1
ATOM 1114 C C . LYS A 1 136 ? 7.927 -4.916 9.040 1.00 96.06 136 LYS A C 1
ATOM 1116 O O . LYS A 1 136 ? 7.388 -4.920 10.145 1.00 96.06 136 LYS A O 1
ATOM 1121 N N . LYS A 1 137 ? 8.096 -3.803 8.318 1.00 97.00 137 LYS A N 1
ATOM 1122 C CA . LYS A 1 137 ? 7.705 -2.451 8.760 1.00 97.00 137 LYS A CA 1
ATOM 1123 C C . LYS A 1 137 ? 6.210 -2.369 9.084 1.00 97.00 137 LYS A C 1
ATOM 1125 O O . LYS A 1 137 ? 5.830 -1.847 10.128 1.00 97.00 137 LYS A O 1
ATOM 1130 N N . LYS A 1 138 ? 5.346 -2.951 8.242 1.00 96.31 138 LYS A N 1
ATOM 1131 C CA . LYS A 1 138 ? 3.894 -3.025 8.507 1.00 96.31 138 LYS A CA 1
ATOM 1132 C C . LYS A 1 138 ? 3.576 -3.817 9.774 1.00 96.31 138 LYS A C 1
ATOM 1134 O O . LYS A 1 138 ? 2.757 -3.377 10.574 1.00 96.31 138 LYS A O 1
ATOM 1139 N N . ILE A 1 139 ? 4.220 -4.968 9.967 1.00 95.31 139 ILE A N 1
ATOM 1140 C CA . ILE A 1 139 ? 4.026 -5.800 11.161 1.00 95.31 139 ILE A CA 1
ATOM 1141 C C . ILE A 1 139 ? 4.483 -5.057 12.419 1.00 95.31 139 ILE A C 1
ATOM 1143 O O . ILE A 1 139 ? 3.770 -5.081 13.418 1.00 95.31 139 ILE A O 1
ATOM 1147 N N . GLN A 1 140 ? 5.635 -4.384 12.378 1.00 97.25 140 GLN A N 1
ATOM 1148 C CA . GLN A 1 140 ? 6.136 -3.577 13.495 1.00 97.25 140 GLN A CA 1
ATOM 1149 C C . GLN A 1 140 ? 5.164 -2.453 13.849 1.00 97.25 140 GLN A C 1
ATOM 1151 O O . GLN A 1 140 ? 4.734 -2.373 14.995 1.00 97.25 140 GLN A O 1
ATOM 1156 N N . LYS A 1 141 ? 4.702 -1.689 12.853 1.00 98.12 141 LYS A N 1
ATOM 1157 C CA . LYS A 1 141 ? 3.708 -0.632 13.060 1.00 98.12 141 LYS A CA 1
ATOM 1158 C C . LYS A 1 141 ? 2.419 -1.161 13.697 1.00 98.12 141 LYS A C 1
ATOM 1160 O O . LYS A 1 141 ? 1.934 -0.590 14.667 1.00 98.12 141 LYS A O 1
ATOM 1165 N N . MET A 1 142 ? 1.886 -2.287 13.212 1.00 94.06 142 MET A N 1
ATOM 1166 C CA . MET A 1 142 ? 0.706 -2.910 13.828 1.00 94.06 142 MET A CA 1
ATOM 1167 C C . MET A 1 142 ? 0.964 -3.342 15.277 1.00 94.06 142 MET A C 1
ATOM 1169 O O . MET A 1 142 ? 0.086 -3.192 16.124 1.00 94.06 142 MET A O 1
ATOM 1173 N N . LYS A 1 143 ? 2.154 -3.878 15.581 1.00 97.56 143 LYS A N 1
ATOM 1174 C CA . LYS A 1 143 ? 2.531 -4.258 16.951 1.00 97.56 143 LYS A CA 1
ATOM 1175 C C . LYS A 1 143 ? 2.604 -3.043 17.872 1.00 97.56 143 LYS A C 1
ATOM 1177 O O . LYS A 1 143 ? 2.058 -3.101 18.969 1.00 97.56 143 LYS 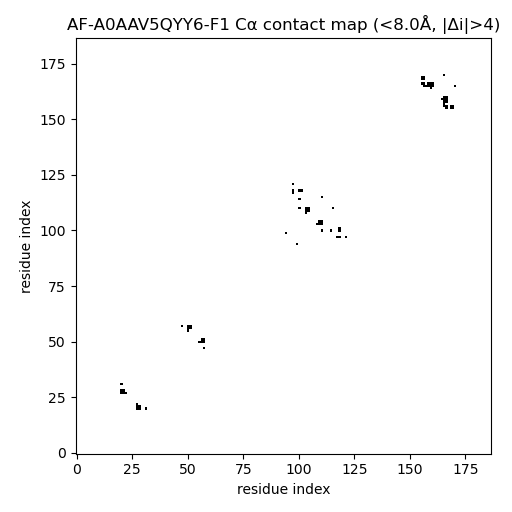A O 1
ATOM 1182 N N . GLU A 1 144 ? 3.229 -1.960 17.424 1.00 97.69 144 GLU A N 1
ATOM 1183 C CA . GLU A 1 144 ? 3.329 -0.707 18.176 1.00 97.69 144 GLU A CA 1
ATOM 1184 C C . GLU A 1 144 ? 1.949 -0.098 18.432 1.00 97.69 144 GLU A C 1
ATOM 1186 O O . GLU A 1 144 ? 1.618 0.213 19.573 1.00 97.69 144 GLU A O 1
ATOM 1191 N N . GLU A 1 145 ? 1.102 -0.001 17.404 1.00 97.81 145 GLU A N 1
ATOM 1192 C CA . GLU A 1 145 ? -0.269 0.495 17.553 1.00 97.81 145 GLU A CA 1
ATOM 1193 C C . GLU A 1 145 ? -1.081 -0.362 18.530 1.00 97.81 145 GLU A C 1
ATOM 1195 O O . GLU A 1 145 ? -1.780 0.175 19.391 1.00 97.81 145 GLU A O 1
ATOM 1200 N N . ASN A 1 146 ? -0.972 -1.690 18.445 1.00 96.94 146 ASN A N 1
ATOM 1201 C CA . ASN A 1 146 ? -1.641 -2.596 19.376 1.00 96.94 146 ASN A CA 1
ATOM 1202 C C . ASN A 1 146 ? -1.125 -2.425 20.807 1.00 96.94 146 ASN A C 1
ATOM 1204 O O . ASN A 1 146 ? -1.930 -2.369 21.735 1.00 96.94 146 ASN A O 1
ATOM 1208 N N . TYR A 1 147 ? 0.188 -2.285 20.990 1.00 98.06 147 TYR A N 1
ATOM 1209 C CA . TYR A 1 147 ? 0.792 -2.031 22.295 1.00 98.06 147 TYR A CA 1
ATOM 1210 C C . TYR A 1 147 ? 0.303 -0.707 22.901 1.00 98.06 147 TYR A C 1
ATOM 1212 O O . TYR A 1 147 ? -0.056 -0.648 24.078 1.00 98.06 147 TYR A O 1
ATOM 1220 N N . GLN A 1 148 ? 0.198 0.351 22.091 1.00 96.62 148 GLN A N 1
ATOM 1221 C CA . GLN A 1 148 ? -0.343 1.635 22.539 1.00 96.62 148 GLN A CA 1
ATOM 1222 C C . GLN A 1 148 ? -1.822 1.527 22.931 1.00 96.62 148 GLN A C 1
ATOM 1224 O O . GLN A 1 148 ? -2.215 2.021 23.990 1.00 96.62 148 GLN A O 1
ATOM 1229 N N . ARG A 1 149 ? -2.642 0.832 22.131 1.00 94.56 149 ARG A N 1
ATOM 1230 C CA . ARG A 1 149 ? -4.057 0.580 22.457 1.00 94.56 149 ARG A CA 1
ATOM 1231 C C . ARG A 1 149 ? -4.204 -0.224 23.744 1.00 94.56 149 ARG A C 1
ATOM 1233 O O . ARG A 1 149 ? -5.057 0.109 24.563 1.00 94.56 149 ARG A O 1
ATOM 1240 N N . GLN A 1 150 ? -3.371 -1.244 23.950 1.00 94.69 150 GLN A N 1
ATOM 1241 C CA . GLN A 1 150 ? -3.361 -2.033 25.183 1.00 94.69 150 GLN A CA 1
ATOM 1242 C C . GLN A 1 150 ? -3.034 -1.150 26.386 1.00 94.69 150 GLN A C 1
ATOM 1244 O O . GLN A 1 150 ? -3.826 -1.108 27.322 1.00 94.69 150 GLN A O 1
ATOM 1249 N N . ARG A 1 151 ? -1.972 -0.338 26.317 1.00 96.06 151 ARG A N 1
ATOM 1250 C CA . ARG A 1 151 ? -1.636 0.623 27.381 1.00 96.06 151 ARG A CA 1
ATOM 1251 C C . ARG A 1 151 ? -2.768 1.598 27.687 1.00 96.06 151 ARG A C 1
ATOM 1253 O O . ARG A 1 151 ? -3.044 1.875 28.851 1.00 96.06 151 ARG A O 1
ATOM 1260 N N . GLN A 1 152 ? -3.427 2.142 26.664 1.00 93.38 152 GLN A N 1
ATOM 1261 C CA . GLN A 1 152 ? -4.581 3.026 26.861 1.00 93.38 152 GLN A CA 1
ATOM 1262 C C . GLN A 1 152 ? -5.746 2.286 27.525 1.00 93.38 152 GLN A C 1
ATOM 1264 O O . GLN A 1 152 ? -6.355 2.802 28.461 1.00 93.38 152 GLN A O 1
ATOM 1269 N N . THR A 1 153 ? -6.014 1.058 27.086 1.00 92.25 153 THR A N 1
ATOM 1270 C CA . THR A 1 153 ? -7.072 0.211 27.645 1.00 92.25 153 THR A CA 1
ATOM 1271 C C . THR A 1 153 ? -6.785 -0.136 29.104 1.00 92.25 153 THR A C 1
ATOM 1273 O O . THR A 1 153 ? -7.676 -0.020 29.937 1.00 92.25 153 THR A O 1
ATOM 1276 N N . GLU A 1 154 ? -5.544 -0.487 29.446 1.00 92.44 154 GLU A N 1
ATOM 1277 C CA . GLU A 1 154 ? -5.103 -0.754 30.820 1.00 92.44 154 GLU A CA 1
ATOM 1278 C C . GLU A 1 154 ? -5.234 0.477 31.715 1.00 92.44 154 GLU A C 1
ATOM 1280 O O . GLU A 1 154 ? -5.746 0.376 32.831 1.00 92.44 154 GLU A O 1
ATOM 1285 N N . ARG A 1 155 ? -4.841 1.657 31.216 1.00 93.06 155 ARG A N 1
ATOM 1286 C CA . ARG A 1 155 ? -5.044 2.921 31.937 1.00 93.06 155 ARG A CA 1
ATOM 1287 C C . ARG A 1 155 ? -6.519 3.119 32.265 1.00 93.06 155 ARG A C 1
ATOM 1289 O O . ARG A 1 155 ? -6.853 3.315 33.428 1.00 93.06 155 ARG A O 1
ATOM 1296 N N . ILE A 1 156 ? -7.403 3.003 31.272 1.00 91.56 156 ILE A N 1
ATOM 1297 C CA . ILE A 1 156 ? -8.852 3.154 31.471 1.00 91.56 156 ILE A CA 1
ATOM 1298 C C . ILE A 1 156 ? -9.386 2.077 32.426 1.00 91.56 156 ILE A C 1
ATOM 1300 O O . ILE A 1 156 ? -10.165 2.395 33.322 1.00 91.56 156 ILE A O 1
ATOM 1304 N N . ARG A 1 157 ? -8.933 0.824 32.295 1.00 91.38 157 ARG A N 1
ATOM 1305 C CA . ARG A 1 157 ? -9.321 -0.298 33.165 1.00 91.38 157 ARG A CA 1
ATOM 1306 C C . ARG A 1 157 ? -9.014 -0.033 34.634 1.00 91.38 157 ARG A C 1
AT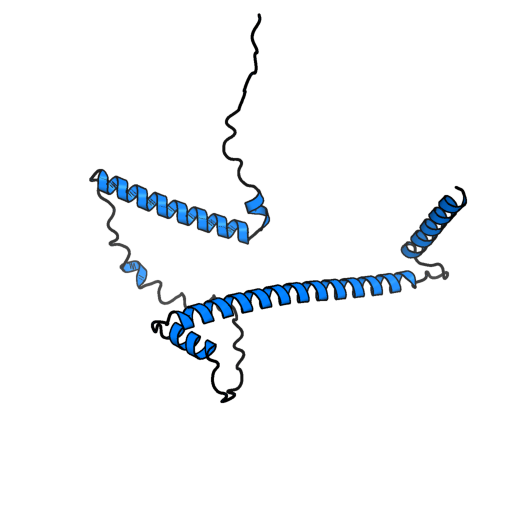OM 1308 O O . ARG A 1 157 ? -9.839 -0.349 35.487 1.00 91.38 157 ARG A O 1
ATOM 1315 N N . ASN A 1 158 ? -7.866 0.576 34.910 1.00 90.62 158 ASN A N 1
ATOM 1316 C CA . ASN A 1 158 ? -7.414 0.864 36.267 1.00 90.62 158 ASN A CA 1
ATOM 1317 C C . ASN A 1 158 ? -7.964 2.191 36.818 1.00 90.62 158 ASN A C 1
ATOM 1319 O O . ASN A 1 158 ? -7.946 2.401 38.032 1.00 90.62 158 ASN A O 1
ATOM 1323 N N . THR A 1 159 ? -8.468 3.085 35.959 1.00 93.00 159 THR A N 1
ATOM 1324 C CA . THR A 1 159 ? -9.061 4.353 36.406 1.00 93.00 159 THR A CA 1
ATOM 1325 C C . THR A 1 159 ? -10.365 4.148 37.176 1.00 93.00 159 THR A C 1
ATOM 1327 O O . THR A 1 159 ? -11.231 3.346 36.813 1.00 93.00 159 THR A O 1
ATOM 1330 N N . LYS A 1 160 ? -10.516 4.918 38.257 1.00 95.69 160 LYS A N 1
ATOM 1331 C CA . LYS A 1 160 ? -11.682 4.896 39.142 1.00 95.69 160 LYS A CA 1
ATOM 1332 C C . LYS A 1 160 ? -12.336 6.275 39.186 1.00 95.69 160 LYS A C 1
ATOM 1334 O O . LYS A 1 160 ? -11.683 7.302 39.035 1.00 95.69 160 LYS A O 1
ATOM 1339 N N . THR A 1 161 ? -13.643 6.284 39.402 1.00 93.88 161 THR A N 1
ATOM 1340 C CA . THR A 1 161 ? -14.436 7.490 39.669 1.00 93.88 161 THR A CA 1
ATOM 1341 C C . THR A 1 161 ? -14.104 8.081 41.044 1.00 93.88 161 THR A C 1
ATOM 1343 O O . THR A 1 161 ? -13.482 7.423 41.877 1.00 93.88 161 THR A O 1
ATOM 1346 N N . ARG A 1 162 ? -14.600 9.295 41.337 1.00 94.94 162 ARG A N 1
ATOM 1347 C CA . ARG A 1 162 ? -14.410 9.970 42.640 1.00 94.94 162 ARG A CA 1
ATOM 1348 C C . ARG A 1 162 ? -14.826 9.115 43.848 1.00 94.94 162 ARG A C 1
ATOM 1350 O O . ARG A 1 162 ? -14.250 9.259 44.916 1.00 94.94 162 ARG A O 1
ATOM 1357 N N . LYS A 1 163 ? -15.806 8.219 43.680 1.00 93.69 163 LYS A N 1
ATOM 1358 C CA . LYS A 1 163 ? -16.298 7.301 44.725 1.00 93.69 163 LYS A CA 1
ATOM 1359 C C . LYS A 1 163 ? -15.560 5.949 44.758 1.00 93.69 163 LYS A C 1
ATOM 1361 O O . LYS A 1 163 ? -16.012 5.030 45.429 1.00 93.69 163 LYS A O 1
ATOM 1366 N N . GLY A 1 164 ? -14.482 5.782 43.989 1.00 93.88 164 GLY A N 1
ATOM 1367 C CA . GLY A 1 164 ? -13.687 4.548 43.934 1.00 93.88 164 GLY A CA 1
ATOM 1368 C C . GLY A 1 164 ? -14.255 3.436 43.042 1.00 93.88 164 GLY A C 1
ATOM 1369 O O . GLY A 1 164 ? -13.607 2.405 42.875 1.00 93.88 164 GLY A O 1
ATOM 1370 N N . GLN A 1 165 ? -15.427 3.632 42.429 1.00 91.94 165 GLN A N 1
ATOM 1371 C CA . GLN A 1 165 ? -15.994 2.666 41.482 1.00 91.94 165 GLN A CA 1
ATOM 1372 C C . GLN A 1 165 ? -15.211 2.683 40.160 1.00 91.94 165 GLN A C 1
ATOM 1374 O O . GLN A 1 165 ? -14.815 3.772 39.731 1.00 91.94 165 GLN A O 1
ATOM 1379 N N . PRO A 1 166 ? -15.020 1.534 39.487 1.00 94.50 166 PRO A N 1
ATOM 1380 C CA . PRO A 1 166 ? -14.415 1.497 38.159 1.00 94.50 166 PRO A CA 1
ATOM 1381 C C . PRO A 1 166 ? -15.215 2.346 37.165 1.00 94.50 166 PRO A C 1
ATOM 1383 O O . PRO A 1 166 ? -16.437 2.487 37.292 1.00 94.50 166 PRO A O 1
ATOM 1386 N N . LEU A 1 167 ? -14.522 2.913 36.175 1.00 94.25 167 LEU A N 1
ATOM 1387 C CA . LEU A 1 167 ? -15.161 3.673 35.101 1.00 94.25 167 LEU A CA 1
ATOM 1388 C C . LEU A 1 167 ? -16.188 2.806 34.340 1.00 94.25 167 LEU A C 1
ATOM 1390 O O . LEU A 1 167 ? -16.091 1.577 34.327 1.00 94.25 167 LEU A O 1
ATOM 1394 N N . MET A 1 168 ? -17.160 3.445 33.680 1.00 93.06 168 MET A N 1
ATOM 1395 C CA . MET A 1 168 ? -18.282 2.760 33.020 1.00 93.06 168 MET A CA 1
ATOM 1396 C C . MET A 1 168 ? -17.849 1.655 32.047 1.00 93.06 168 MET A C 1
ATOM 1398 O O . MET A 1 168 ? -18.391 0.561 32.124 1.00 93.06 168 MET A O 1
ATOM 1402 N N . GLY A 1 169 ? -16.860 1.893 31.178 1.00 91.75 169 GLY A N 1
ATOM 1403 C CA . GLY A 1 169 ? -16.403 0.888 30.204 1.00 91.75 169 GLY A CA 1
ATOM 1404 C C . GLY A 1 169 ? -15.920 -0.420 30.857 1.00 91.75 169 GLY A C 1
ATOM 1405 O O . GLY A 1 169 ? -16.524 -1.468 30.632 1.00 91.75 169 GLY A O 1
ATOM 1406 N N . PRO A 1 170 ? -14.888 -0.374 31.721 1.00 94.44 170 PRO A N 1
ATOM 1407 C CA . PRO A 1 170 ? -14.430 -1.542 32.479 1.00 94.44 170 PRO A CA 1
ATOM 1408 C C . PRO A 1 170 ? -15.531 -2.188 33.326 1.00 94.44 170 PRO A C 1
ATOM 1410 O O . PRO A 1 170 ? -15.643 -3.411 33.365 1.00 94.44 170 PRO A O 1
ATOM 1413 N N . ARG A 1 171 ? -16.377 -1.371 33.969 1.00 92.62 171 ARG A N 1
ATOM 1414 C CA . ARG A 1 171 ? -17.496 -1.844 34.793 1.00 92.62 171 ARG A CA 1
ATOM 1415 C C . ARG A 1 171 ? -18.510 -2.651 33.981 1.00 92.62 171 ARG A C 1
ATOM 1417 O O . ARG A 1 171 ? -18.970 -3.684 34.458 1.00 92.62 171 ARG A O 1
ATOM 1424 N N . ILE A 1 172 ? -18.854 -2.191 32.778 1.00 94.81 172 ILE A N 1
ATOM 1425 C CA . ILE A 1 172 ? -19.775 -2.890 31.874 1.00 94.81 172 ILE A CA 1
ATOM 1426 C C . ILE A 1 172 ? -19.193 -4.246 31.474 1.00 94.81 172 ILE A C 1
ATOM 1428 O O . ILE A 1 172 ? -19.907 -5.238 31.553 1.00 94.81 172 ILE A O 1
ATOM 1432 N N . ASN A 1 173 ? -17.905 -4.323 31.124 1.00 93.50 173 ASN A N 1
ATOM 1433 C CA . ASN A 1 173 ? -17.280 -5.595 30.743 1.00 93.50 173 ASN A CA 1
ATOM 1434 C C . ASN A 1 173 ? -17.342 -6.628 31.874 1.00 93.50 173 ASN A C 1
ATOM 1436 O O . ASN A 1 173 ? -17.751 -7.758 31.636 1.00 93.50 173 ASN A O 1
ATOM 1440 N N . SER A 1 174 ? -17.055 -6.226 33.115 1.00 93.38 174 SER A N 1
ATOM 1441 C CA . SER A 1 174 ? -17.201 -7.107 34.282 1.00 93.38 174 SER A CA 1
ATOM 1442 C C . SER A 1 174 ? -18.645 -7.568 34.513 1.00 93.38 174 SER A C 1
ATOM 1444 O O . SER A 1 174 ? -18.872 -8.722 34.868 1.00 93.38 174 SER A O 1
ATOM 1446 N N . LEU A 1 175 ? -19.635 -6.693 34.297 1.00 95.06 175 LEU A N 1
ATOM 1447 C CA . LEU A 1 175 ? -21.049 -7.076 34.369 1.00 95.06 175 LEU A CA 1
ATOM 1448 C C . LEU A 1 175 ? -21.419 -8.081 33.270 1.00 95.06 175 LEU A C 1
ATOM 1450 O O . LEU A 1 175 ? -22.113 -9.053 33.549 1.00 95.06 175 LEU A O 1
ATOM 1454 N N . LEU A 1 176 ? -20.942 -7.873 32.042 1.00 95.25 176 LEU A N 1
ATOM 1455 C CA . LEU A 1 176 ? -21.184 -8.782 30.922 1.00 95.25 176 LEU A CA 1
ATOM 1456 C C . LEU A 1 176 ? -20.521 -10.149 31.136 1.00 95.25 176 LEU A C 1
ATOM 1458 O O . LEU A 1 176 ? -21.172 -11.164 30.904 1.00 95.25 176 LEU A O 1
ATOM 1462 N N . GLU A 1 177 ? -19.272 -10.183 31.610 1.00 96.12 177 GLU A N 1
ATOM 1463 C CA . GLU A 1 177 ? -18.559 -11.418 31.972 1.00 96.12 177 GLU A CA 1
ATOM 1464 C C . GLU A 1 177 ? -19.327 -12.198 33.042 1.00 96.12 177 GLU A C 1
ATOM 1466 O O . GLU A 1 177 ? -19.542 -13.400 32.895 1.00 96.12 177 GLU A O 1
ATOM 1471 N N . LYS A 1 178 ? -19.825 -11.505 34.073 1.00 96.44 178 LYS A N 1
ATOM 1472 C CA . LYS A 1 178 ? -20.638 -12.120 35.126 1.00 96.44 178 LYS A CA 1
ATOM 1473 C C . LYS A 1 178 ? -21.940 -12.707 34.578 1.00 96.44 178 LYS A C 1
ATOM 1475 O O . LYS A 1 178 ? -22.253 -13.857 34.855 1.00 96.44 178 LYS A O 1
ATOM 1480 N N . ILE A 1 179 ? -22.658 -11.962 33.734 1.00 95.44 179 ILE A N 1
ATOM 1481 C CA . ILE A 1 179 ? -23.883 -12.459 33.084 1.00 95.44 179 ILE A CA 1
ATOM 1482 C C . ILE A 1 179 ? -23.585 -13.688 32.214 1.00 95.44 179 ILE A C 1
ATOM 1484 O O . ILE A 1 179 ? -24.400 -14.607 32.154 1.00 95.44 179 ILE A O 1
ATOM 1488 N N . GLN A 1 180 ? -22.447 -13.718 31.514 1.00 95.31 180 GLN A N 1
ATOM 1489 C CA . GLN A 1 180 ? -22.050 -14.881 30.720 1.00 95.31 180 GLN A CA 1
ATOM 1490 C C . GLN A 1 180 ? -21.754 -16.096 31.603 1.00 95.31 180 GLN A C 1
ATOM 1492 O O . GLN A 1 180 ? -22.263 -17.171 31.302 1.00 95.31 180 GLN A O 1
ATOM 1497 N N . GLN A 1 181 ? -21.012 -15.919 32.700 1.00 95.62 181 GLN A N 1
ATOM 1498 C CA . GLN A 1 181 ? -20.733 -16.986 33.668 1.00 95.62 181 GLN A CA 1
ATOM 1499 C C . GLN A 1 181 ? -22.017 -17.528 34.307 1.00 95.62 181 GLN A C 1
ATOM 1501 O O . GLN A 1 181 ? -22.219 -18.738 34.365 1.00 95.62 181 GLN A O 1
ATOM 1506 N N . ASP A 1 182 ? -22.935 -16.652 34.714 1.00 94.69 182 ASP A N 1
ATOM 1507 C CA . ASP A 1 182 ? -24.217 -17.057 35.296 1.00 94.69 182 ASP A CA 1
ATOM 1508 C C . ASP A 1 182 ? -25.079 -17.828 34.279 1.00 94.69 182 ASP A C 1
ATOM 1510 O O . ASP A 1 182 ? -25.783 -18.770 34.641 1.00 94.69 182 ASP A O 1
ATOM 1514 N N . LYS A 1 183 ? -25.004 -17.475 32.988 1.00 94.12 183 LYS A N 1
ATOM 1515 C CA . LYS A 1 183 ? -25.676 -18.211 31.903 1.00 94.12 183 LYS A CA 1
ATOM 1516 C C . LYS A 1 183 ? -25.053 -19.575 31.622 1.00 94.12 183 LYS A C 1
ATOM 1518 O O . LYS A 1 183 ? -25.788 -20.485 31.250 1.00 94.12 183 LYS A O 1
ATOM 1523 N N . THR A 1 184 ? -23.731 -19.714 31.727 1.00 94.31 184 THR A N 1
ATOM 1524 C CA . THR A 1 184 ? -23.059 -21.010 31.541 1.00 94.31 184 THR A CA 1
ATOM 1525 C C . THR A 1 184 ? -23.255 -21.928 32.737 1.00 94.31 184 THR A C 1
ATOM 1527 O O . THR A 1 184 ? -23.367 -23.127 32.542 1.00 94.31 184 THR A O 1
ATOM 1530 N N . ASN A 1 185 ? -23.325 -21.373 33.950 1.00 89.62 185 ASN A N 1
ATOM 1531 C CA . ASN A 1 185 ? -23.484 -22.143 35.185 1.00 89.62 185 ASN A CA 1
ATOM 1532 C C . ASN A 1 185 ? -24.938 -22.576 35.446 1.00 89.62 185 ASN A C 1
ATOM 1534 O O . ASN A 1 185 ? -25.157 -23.549 36.155 1.00 89.62 185 ASN A O 1
ATOM 1538 N N . ASN A 1 186 ? -25.926 -21.866 34.890 1.00 79.50 186 ASN A N 1
ATOM 1539 C CA . ASN A 1 186 ? -27.353 -22.219 34.974 1.00 79.50 186 ASN A CA 1
ATOM 1540 C C . ASN A 1 186 ? -27.844 -23.062 33.778 1.00 79.50 186 ASN A C 1
ATOM 1542 O O . ASN A 1 186 ? -29.036 -23.050 33.460 1.00 79.50 186 ASN A O 1
ATOM 1546 N N . LYS A 1 187 ? -26.934 -23.746 33.082 1.00 60.19 187 LYS A N 1
ATOM 1547 C CA . LYS A 1 187 ? -27.222 -24.673 31.984 1.00 60.19 187 LYS A CA 1
ATOM 1548 C C . LYS A 1 187 ? -26.757 -26.068 32.358 1.00 60.19 187 LYS A C 1
ATOM 1550 O O . LYS A 1 187 ? -27.472 -27.013 31.969 1.00 60.19 187 LYS A O 1
#

Radius of gyration: 33.63 Å; Cα contacts (8 Å, |Δi|>4): 42; chains: 1; bounding box: 83×62×96 Å

InterPro domains:
  IPR013730 Fyv7/TAP26 [PF08524] (17-182)

Mean predicted aligned error: 19.08 Å

Organism: Pichia kluyveri (NCBI:txid36015)